Protein 2A72 (pdb70)

Secondary structure (P-SEA, 3-state):
ccccccaaaaaaaaccaaaaaacaaaaaaaaaaaaaacccaaaaaaaaaaaaaaccccaaaaaaaaaaaacccccccbbbbbcaaaaaaaaaaaaccccccaaaaaaaaaaaaaacaaaaaaacaaaaaaaac/ccccccaaaaaaaaccaaaaaacaaaaaaaaaaaaaaccaaaaaaaaaaaaaaaccccaaaaaaaaaaaacccccccbbbbbcaaaaaaaaaaaaccccccaaaaaaaaaaaaaccaaaaaaacaaaaaaaac

Structure (mmCIF, N/CA/C/O backbone):
data_2A72
#
_entry.id   2A72
#
_cell.length_a   28.915
_cell.length_b   106.033
_cell.length_c   52.490
_cell.angle_alpha   90.00
_cell.angle_beta   103.71
_cell.angle_gamma   90.00
#
_symmetry.space_group_name_H-M   'P 1 21 1'
#
loop_
_entity.id
_entity.type
_entity.pdbx_description
1 polymer 'Regulator of G-protein signalling 7'
2 non-polymer 'CHLORIDE ION'
3 water water
#
loop_
_atom_site.group_PDB
_atom_site.id
_atom_site.type_symbol
_atom_site.label_atom_id
_atom_site.label_alt_id
_atom_site.label_comp_id
_atom_site.label_asym_id
_atom_site.label_entity_id
_atom_site.label_seq_id
_atom_site.pdbx_PDB_ins_code
_atom_site.Cartn_x
_atom_site.Cartn_y
_atom_site.Cartn_z
_atom_site.occupancy
_atom_site.B_iso_or_equiv
_atom_site.auth_seq_id
_atom_site.auth_comp_id
_atom_site.auth_asym_id
_atom_site.auth_atom_id
_atom_site.pdbx_PDB_model_num
ATOM 1 N N . SER A 1 1 ? -3.325 25.604 26.348 1.00 31.45 318 SER A N 1
ATOM 2 C CA . SER A 1 1 ? -2.134 25.251 27.193 1.00 31.43 318 SER A CA 1
ATOM 3 C C . SER A 1 1 ? -2.568 24.711 28.564 1.00 32.42 318 SER A C 1
ATOM 4 O O . SER A 1 1 ? -3.599 25.128 29.100 1.00 32.45 318 SER A O 1
ATOM 7 N N . MET A 1 2 ? -1.758 23.822 29.139 1.00 33.66 319 MET A N 1
ATOM 8 C CA . MET A 1 2 ? -2.012 23.241 30.469 1.00 34.65 319 MET A CA 1
ATOM 9 C C . MET A 1 2 ? -2.020 24.315 31.556 1.00 34.79 319 MET A C 1
ATOM 10 O O . MET A 1 2 ? -1.299 25.290 31.464 1.00 35.10 319 MET A O 1
ATOM 15 N N . LYS A 1 3 ? -2.839 24.133 32.582 1.00 35.43 320 LYS A N 1
ATOM 16 C CA . LYS A 1 3 ? -2.828 25.031 33.732 1.00 35.71 320 LYS A CA 1
ATOM 17 C C . LYS A 1 3 ? -1.850 24.445 34.740 1.00 35.98 320 LYS A C 1
ATOM 18 O O . LYS A 1 3 ? -1.442 23.292 34.607 1.00 35.79 320 LYS A O 1
ATOM 20 N N . GLU A 1 4 ? -1.466 25.237 35.737 1.00 36.34 321 GLU A N 1
ATOM 21 C CA . GLU A 1 4 ? -0.620 24.722 36.798 1.00 37.20 321 GLU A CA 1
ATOM 22 C C . GLU A 1 4 ? -1.450 23.703 37.578 1.00 37.14 321 GLU A C 1
ATOM 23 O O . GLU A 1 4 ? -2.638 23.933 37.807 1.00 37.96 321 GLU A O 1
ATOM 25 N N . PRO A 1 5 ? -0.840 22.577 37.955 1.00 37.27 322 PRO A N 1
ATOM 26 C CA . PRO A 1 5 ? -1.481 21.605 38.845 1.00 37.01 322 PRO A CA 1
ATOM 27 C C . PRO A 1 5 ? -1.939 22.285 40.114 1.00 36.12 322 PRO A C 1
ATOM 28 O O . PRO A 1 5 ? -1.142 23.011 40.727 1.00 35.98 322 PRO A O 1
ATOM 32 N N . SER A 1 6 ? -3.189 22.062 40.514 1.00 35.19 323 SER A N 1
ATOM 33 C CA . SER A 1 6 ? -3.684 22.625 41.776 1.00 34.67 323 SER A CA 1
ATOM 34 C C . SER A 1 6 ? -2.911 22.044 42.966 1.00 34.53 323 SER A C 1
ATOM 35 O O . SER A 1 6 ? -2.295 20.987 42.857 1.00 33.24 323 SER A O 1
ATOM 38 N N . GLN A 1 7 ? -2.976 22.721 44.109 1.00 34.97 324 GLN A N 1
ATOM 39 C CA . GLN A 1 7 ? -2.394 22.180 45.330 1.00 35.78 324 GLN A CA 1
ATOM 40 C C . GLN A 1 7 ? -2.989 20.791 45.693 1.00 35.04 324 GLN A C 1
ATOM 41 O O . GLN A 1 7 ? -2.258 19.887 46.111 1.00 35.24 324 GLN A O 1
ATOM 47 N N . GLN A 1 8 ? -4.295 20.624 45.501 1.00 34.16 325 GLN A N 1
ATOM 48 C CA . GLN A 1 8 ? -4.978 19.336 45.732 1.00 34.34 325 GLN A CA 1
ATOM 49 C C . GLN A 1 8 ? -4.409 18.191 44.885 1.00 33.37 325 GLN A C 1
ATOM 50 O O . GLN A 1 8 ? -4.242 17.069 45.353 1.00 33.82 325 GLN A O 1
ATOM 53 N N . ARG A 1 9 ? -4.127 18.485 43.632 1.00 32.10 326 ARG A N 1
ATOM 54 C CA . ARG A 1 9 ? -3.561 17.511 42.721 1.00 31.22 326 ARG A CA 1
ATOM 55 C C . ARG A 1 9 ? -2.152 17.076 43.153 1.00 30.90 326 ARG A C 1
ATOM 56 O O . ARG A 1 9 ? -1.817 15.878 43.165 1.00 29.73 326 ARG A O 1
ATOM 64 N N . VAL A 1 10 ? -1.314 18.062 43.472 1.00 30.39 327 VAL A N 1
ATOM 65 C CA . VAL A 1 10 ? 0.051 17.799 43.908 1.00 30.40 327 VAL A CA 1
ATOM 66 C C . VAL A 1 10 ? 0.075 16.985 45.219 1.00 30.33 327 VAL A C 1
ATOM 67 O O . VAL A 1 10 ? 0.838 16.021 45.353 1.00 29.87 327 VAL A O 1
ATOM 71 N N . LYS A 1 11 ? -0.778 17.369 46.165 1.00 30.36 328 LYS A N 1
ATOM 72 C CA . LYS A 1 11 ? -0.973 16.616 47.388 1.00 30.75 328 LYS A CA 1
ATOM 73 C C . LYS A 1 11 ? -1.326 15.160 47.135 1.00 30.60 328 LYS A C 1
ATOM 74 O O . LYS A 1 11 ? -0.780 14.251 47.788 1.00 30.17 328 LYS A O 1
ATOM 80 N N . ARG A 1 12 ? -2.206 14.926 46.167 1.00 30.76 329 ARG A N 1
ATOM 81 C CA . ARG A 1 12 ? -2.647 13.566 45.868 1.00 30.82 329 ARG A CA 1
ATOM 82 C C . ARG A 1 12 ? -1.496 12.623 45.530 1.00 30.00 329 ARG A C 1
ATOM 83 O O . ARG A 1 12 ? -1.544 11.447 45.857 1.00 30.04 329 ARG A O 1
ATOM 91 N N . TRP A 1 13 ? -0.475 13.133 44.867 1.00 29.93 330 TRP A N 1
ATOM 92 C CA . TRP A 1 13 ? 0.689 12.291 44.503 1.00 30.46 330 TRP A CA 1
ATOM 93 C C . TRP A 1 13 ? 1.395 11.718 45.757 1.00 30.44 330 TRP A C 1
ATOM 94 O O . TRP A 1 13 ? 2.134 10.737 45.672 1.00 30.33 330 TRP A O 1
ATOM 105 N N . GLY A 1 14 ? 1.156 12.349 46.904 1.00 30.67 331 GLY A N 1
ATOM 106 C CA . GLY A 1 14 ? 1.683 11.893 48.209 1.00 30.37 331 GLY A CA 1
ATOM 107 C C . GLY A 1 14 ? 0.916 10.787 48.903 1.00 30.63 331 GLY A C 1
ATOM 108 O O . GLY A 1 14 ? 1.324 10.348 49.977 1.00 31.36 331 GLY A O 1
ATOM 109 N N . PHE A 1 15 ? -0.178 10.311 48.308 1.00 30.29 332 PHE A N 1
ATOM 110 C CA . PHE A 1 15 ? -0.952 9.216 48.889 1.00 30.95 332 PHE A CA 1
ATOM 111 C C . PHE A 1 15 ? -0.555 7.848 48.352 1.00 30.70 332 PHE A C 1
ATOM 112 O O . PHE A 1 15 ? -1.240 6.857 48.579 1.00 31.42 332 PHE A O 1
ATOM 120 N N . GLY A 1 16 ? 0.595 7.771 47.704 1.00 30.86 333 GLY A N 1
ATOM 121 C CA . GLY A 1 16 ? 1.076 6.500 47.185 1.00 30.26 333 GLY A CA 1
ATOM 122 C C . GLY A 1 16 ? 1.705 6.645 45.830 1.00 29.98 333 GLY A C 1
ATOM 123 O O . GLY A 1 16 ? 1.323 7.511 45.032 1.00 28.84 333 GLY A O 1
ATOM 124 N N . MET A 1 17 ? 2.699 5.799 45.577 1.00 29.29 334 MET A N 1
ATOM 125 C CA . MET A 1 17 ? 3.405 5.852 44.330 1.00 29.97 334 MET A CA 1
ATOM 126 C C . MET A 1 17 ? 2.453 5.639 43.163 1.00 29.35 334 MET A C 1
ATOM 127 O O . MET A 1 17 ? 2.623 6.238 42.111 1.00 29.32 334 MET A O 1
ATOM 132 N N . ASP A 1 18 ? 1.442 4.800 43.355 1.00 29.81 335 ASP A N 1
ATOM 133 C CA . ASP A 1 18 ? 0.472 4.540 42.305 1.00 31.60 335 ASP A CA 1
ATOM 134 C C . ASP A 1 18 ? -0.248 5.822 41.867 1.00 31.73 335 ASP A C 1
ATOM 135 O O . ASP A 1 18 ? -0.482 6.015 40.670 1.00 31.25 335 ASP A O 1
ATOM 140 N N . GLU A 1 19 ? -0.538 6.690 42.840 1.00 32.03 336 GLU A N 1
ATOM 141 C CA . GLU A 1 19 ? -1.167 8.009 42.609 1.00 33.14 336 GLU A CA 1
ATOM 142 C C . GLU A 1 19 ? -0.321 8.933 41.787 1.00 32.88 336 GLU A C 1
ATOM 143 O O . GLU A 1 19 ? -0.831 9.647 40.916 1.00 32.83 336 GLU A O 1
ATOM 149 N N . ALA A 1 20 ? 0.981 8.910 42.063 1.00 32.98 337 ALA A N 1
ATOM 150 C CA . ALA A 1 20 ? 1.918 9.745 41.354 1.00 32.56 337 ALA A CA 1
ATOM 151 C C . ALA A 1 20 ? 2.064 9.234 39.922 1.00 32.98 337 ALA A C 1
ATOM 152 O O . ALA A 1 20 ? 2.170 10.028 38.992 1.00 32.41 337 ALA A O 1
ATOM 154 N N . LEU A 1 21 ? 2.043 7.915 39.759 1.00 32.09 338 LEU A N 1
ATOM 155 C CA . LEU A 1 21 ? 2.282 7.303 38.457 1.00 32.26 338 LEU A CA 1
ATOM 156 C C . LEU A 1 21 ? 1.100 7.407 37.496 1.00 32.09 338 LEU A C 1
ATOM 157 O O . LEU A 1 21 ? 1.320 7.511 36.303 1.00 32.33 338 LEU A O 1
ATOM 162 N N . LYS A 1 22 ? -0.132 7.358 38.009 1.00 32.26 339 LYS A N 1
ATOM 163 C CA . LYS A 1 22 ? -1.321 7.409 37.178 1.00 32.70 339 LYS A CA 1
ATOM 164 C C . LYS A 1 22 ? -1.656 8.831 36.733 1.00 32.09 339 LYS A C 1
ATOM 165 O O . LYS A 1 22 ? -2.423 9.007 35.791 1.00 31.83 339 LYS A O 1
ATOM 171 N N . ASP A 1 23 ? -1.126 9.845 37.422 1.00 31.05 340 ASP A N 1
ATOM 172 C CA . ASP A 1 23 ? -1.258 11.237 36.973 1.00 30.79 340 ASP A CA 1
ATOM 173 C C . ASP A 1 23 ? -0.088 11.518 36.020 1.00 31.25 340 ASP A C 1
ATOM 174 O O . ASP A 1 23 ? 1.072 11.412 36.410 1.00 31.25 340 ASP A O 1
ATOM 179 N N . PRO A 1 24 ? -0.381 11.831 34.743 1.00 31.90 341 PRO A N 1
ATOM 180 C CA . PRO A 1 24 ? 0.728 11.981 33.774 1.00 31.90 341 PRO A CA 1
ATOM 181 C C . PRO A 1 24 ? 1.649 13.166 34.086 1.00 31.71 341 PRO A C 1
ATOM 182 O O . PRO A 1 24 ? 2.792 13.142 33.686 1.00 31.51 341 PRO A O 1
ATOM 186 N N . VAL A 1 25 ? 1.142 14.186 34.788 1.00 31.46 342 VAL A N 1
ATOM 187 C CA . VAL A 1 25 ? 1.977 15.294 35.280 1.00 30.88 342 VAL A CA 1
ATOM 188 C C . VAL A 1 25 ? 2.792 14.853 36.509 1.00 31.19 342 VAL A C 1
ATOM 189 O O . VAL A 1 25 ? 3.957 15.239 36.647 1.00 31.24 342 VAL A O 1
ATOM 193 N N . GLY A 1 26 ? 2.178 14.050 37.390 1.00 30.97 343 GLY A N 1
ATOM 194 C CA . GLY A 1 26 ? 2.883 13.423 38.498 1.00 30.90 343 GLY A CA 1
ATOM 195 C C . GLY A 1 26 ? 4.007 12.503 38.038 1.00 30.62 343 GLY A C 1
ATOM 196 O O . GLY A 1 26 ? 5.145 12.541 38.572 1.00 30.10 343 GLY A O 1
ATOM 197 N N . ARG A 1 27 ? 3.708 11.680 37.037 1.00 30.67 344 ARG A N 1
ATOM 198 C CA . ARG A 1 27 ? 4.724 10.789 36.429 1.00 30.43 344 ARG A CA 1
ATOM 199 C C . ARG A 1 27 ? 5.895 11.595 35.845 1.00 30.55 344 ARG A C 1
ATOM 200 O O . ARG A 1 27 ? 7.065 11.257 36.053 1.00 29.62 344 ARG A O 1
ATOM 208 N N . GLU A 1 28 ? 5.567 12.665 35.134 1.00 30.94 345 GLU A N 1
ATOM 209 C CA . GLU A 1 28 ? 6.566 13.562 34.537 1.00 32.44 345 GLU A CA 1
ATOM 210 C C . GLU A 1 28 ? 7.486 14.188 35.586 1.00 31.62 345 GLU A C 1
ATOM 211 O O . GLU A 1 28 ? 8.723 14.229 35.435 1.00 31.29 345 GLU A O 1
ATOM 217 N N . GLN A 1 29 ? 6.873 14.699 36.644 1.00 31.17 346 GLN A N 1
ATOM 218 C CA . GLN A 1 29 ? 7.633 15.338 37.716 1.00 30.88 346 GLN A CA 1
ATOM 219 C C . GLN A 1 29 ? 8.534 14.350 38.461 1.00 30.05 346 GLN A C 1
ATOM 220 O O . GLN A 1 29 ? 9.663 14.682 38.771 1.00 30.23 346 GLN A O 1
ATOM 226 N N . PHE A 1 30 ? 8.021 13.146 38.709 1.00 29.57 347 PHE A N 1
ATOM 227 C CA . PHE A 1 30 ? 8.723 12.067 39.409 1.00 29.17 347 PHE A CA 1
ATOM 228 C C . PHE A 1 30 ? 9.973 11.710 38.575 1.00 28.91 347 PHE A C 1
ATOM 229 O O . PHE A 1 30 ? 11.076 11.656 39.088 1.00 28.19 347 PHE A O 1
ATOM 237 N N . LEU A 1 31 ? 9.782 11.490 37.278 1.00 29.12 348 LEU A N 1
ATOM 238 C CA . LEU A 1 31 ? 10.873 11.187 36.379 1.00 28.63 348 LEU A CA 1
ATOM 239 C C . LEU A 1 31 ? 11.878 12.326 36.314 1.00 28.53 348 LEU A C 1
ATOM 240 O O . LEU A 1 31 ? 13.078 12.075 36.344 1.00 27.39 348 LEU A O 1
ATOM 245 N N . LYS A 1 32 ? 11.399 13.569 36.204 1.00 28.35 349 LYS A N 1
ATOM 246 C CA . LYS A 1 32 ? 12.282 14.747 36.108 1.00 29.26 349 LYS A CA 1
ATOM 247 C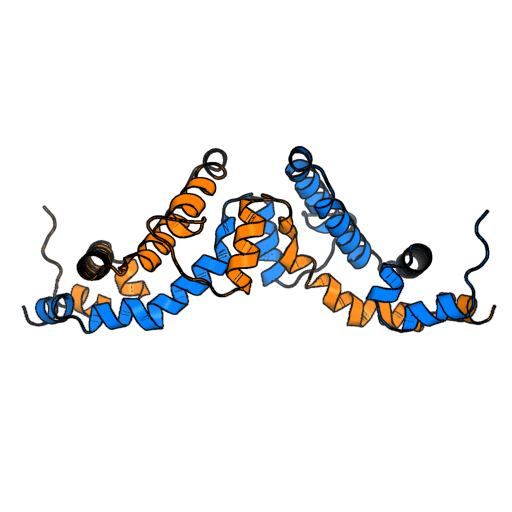 C . LYS A 1 32 ? 13.183 14.804 37.337 1.00 28.85 349 LYS A C 1
ATOM 248 O O . LYS A 1 32 ? 14.409 14.996 37.222 1.00 28.16 349 LYS A O 1
ATOM 254 N N . PHE A 1 33 ? 12.566 14.593 38.505 1.00 28.54 350 PHE A N 1
ATOM 255 C CA . PHE A 1 33 ? 13.297 14.571 39.768 1.00 29.16 350 PHE A CA 1
ATOM 256 C C . PHE A 1 33 ? 14.411 13.532 39.763 1.00 28.65 350 PHE A C 1
ATOM 257 O O . PHE A 1 33 ? 15.538 13.825 40.143 1.00 28.15 350 PHE A O 1
ATOM 265 N N . LEU A 1 34 ? 14.091 12.319 39.332 1.00 28.62 351 LEU A N 1
ATOM 266 C CA . LEU A 1 34 ? 15.056 11.212 39.367 1.00 28.72 351 LEU A CA 1
ATOM 267 C C . LEU A 1 34 ? 16.216 11.431 38.402 1.00 29.33 351 LEU A C 1
ATOM 268 O O . LEU A 1 34 ? 17.360 11.036 38.685 1.00 28.38 351 LEU A O 1
ATOM 273 N N . GLU A 1 35 ? 15.914 12.054 37.266 1.00 29.80 352 GLU A N 1
ATOM 274 C CA . GLU A 1 35 ? 16.928 12.419 36.280 1.00 30.51 352 GLU A CA 1
ATOM 275 C C . GLU A 1 35 ? 17.862 13.482 36.806 1.00 30.07 352 GLU A C 1
ATOM 276 O O . GLU A 1 35 ? 19.051 13.443 36.507 1.00 29.62 352 GLU A O 1
ATOM 282 N N . SER A 1 36 ? 17.343 14.413 37.602 1.00 30.05 353 SER A N 1
ATOM 283 C CA . SER A 1 36 ? 18.187 15.474 38.183 1.00 30.51 353 SER A CA 1
ATOM 284 C C . SER A 1 36 ? 19.243 14.920 39.152 1.00 31.05 353 SER A C 1
ATOM 285 O O . SER A 1 36 ? 20.290 15.528 39.334 1.00 30.35 353 SER A O 1
ATOM 288 N N . GLU A 1 37 ? 18.956 13.759 39.747 1.00 31.59 354 GLU A N 1
ATOM 289 C CA . GLU A 1 37 ? 19.859 13.097 40.684 1.00 32.61 354 GLU A CA 1
ATOM 290 C C . GLU A 1 37 ? 20.492 11.840 40.092 1.00 31.73 354 GLU A C 1
ATOM 291 O O . GLU A 1 37 ? 21.014 11.022 40.838 1.00 32.46 354 GLU A O 1
ATOM 297 N N . PHE A 1 38 ? 20.427 11.680 38.770 1.00 31.13 355 PHE A N 1
ATOM 298 C CA . PHE A 1 38 ? 21.034 10.543 38.063 1.00 30.90 355 PHE A CA 1
ATOM 299 C C . PHE A 1 38 ? 20.569 9.179 38.550 1.00 31.67 355 PHE A C 1
ATOM 300 O O . PHE A 1 38 ? 21.336 8.206 38.524 1.00 31.75 355 PHE A O 1
ATOM 308 N N . SER A 1 39 ? 19.304 9.072 38.956 1.00 31.91 356 SER A N 1
ATOM 309 C CA . SER A 1 39 ? 18.826 7.796 39.491 1.00 32.63 356 SER A CA 1
ATOM 310 C C . SER A 1 39 ? 17.527 7.303 38.861 1.00 32.04 356 SER A C 1
ATOM 311 O O . SER A 1 39 ? 16.702 6.671 39.533 1.00 33.02 356 SER A O 1
ATOM 314 N N . SER A 1 40 ? 17.383 7.517 37.556 1.00 31.27 357 SER A N 1
ATOM 315 C CA . SER A 1 40 ? 16.118 7.276 36.877 1.00 31.09 357 SER A CA 1
ATOM 316 C C . SER A 1 40 ? 15.990 5.921 36.177 1.00 31.26 357 SER A C 1
ATOM 317 O O . SER A 1 40 ? 14.923 5.610 35.642 1.00 31.43 357 SER A O 1
ATOM 320 N N . GLU A 1 41 ? 17.054 5.121 36.170 1.00 31.40 358 GLU A N 1
ATOM 321 C CA . GLU A 1 41 ? 17.037 3.868 35.420 1.00 32.01 358 GLU A CA 1
ATOM 322 C C . GLU A 1 41 ? 15.909 2.908 35.869 1.00 31.27 358 GLU A C 1
ATOM 323 O O . GLU A 1 41 ? 15.248 2.301 35.029 1.00 30.57 358 GLU A O 1
ATOM 329 N N . ASN A 1 42 ? 15.670 2.827 37.177 1.00 31.58 359 ASN A N 1
ATOM 330 C CA . ASN A 1 42 ? 14.651 1.947 37.735 1.00 32.00 359 ASN A CA 1
ATOM 331 C C . ASN A 1 42 ? 13.236 2.297 37.231 1.00 31.96 359 ASN A C 1
ATOM 332 O O . ASN A 1 42 ? 12.499 1.404 36.785 1.00 32.45 359 ASN A O 1
ATOM 337 N N . LEU A 1 43 ? 12.861 3.582 37.275 1.00 31.99 360 LEU A N 1
ATOM 338 C CA . LEU A 1 43 ? 11.554 4.033 36.732 1.00 31.74 360 LEU A CA 1
ATOM 339 C C . LEU A 1 43 ? 11.511 3.907 35.213 1.00 31.56 360 LEU A C 1
ATOM 340 O O . LEU A 1 43 ? 10.492 3.492 34.660 1.00 31.16 360 LEU A O 1
ATOM 345 N N . ARG A 1 44 ? 12.622 4.216 34.530 1.00 31.63 361 ARG A N 1
ATOM 346 C CA . ARG A 1 44 ? 12.654 4.116 33.063 1.00 30.99 361 ARG A CA 1
ATOM 347 C C . ARG A 1 44 ? 12.441 2.666 32.610 1.00 31.13 361 ARG A C 1
ATOM 348 O O . ARG A 1 44 ? 11.731 2.413 31.648 1.00 30.95 361 ARG A O 1
ATOM 356 N N . PHE A 1 45 ? 13.030 1.722 33.332 1.00 31.62 362 PHE A N 1
ATOM 357 C CA . PHE A 1 45 ? 12.822 0.281 33.080 1.00 31.53 362 PHE A CA 1
ATOM 358 C C . PHE A 1 45 ? 11.371 -0.078 33.313 1.00 31.32 362 PHE A C 1
ATOM 359 O O . PHE A 1 45 ? 10.757 -0.760 32.487 1.00 31.21 362 PHE A O 1
ATOM 367 N N . TRP A 1 46 ? 10.847 0.349 34.463 1.00 31.20 363 TRP A N 1
ATOM 368 C CA . TRP A 1 46 ? 9.453 0.096 34.819 1.00 30.92 363 TRP A CA 1
ATOM 369 C C . TRP A 1 46 ? 8.485 0.608 33.736 1.00 30.78 363 TRP A C 1
ATOM 370 O O . TRP A 1 46 ? 7.533 -0.097 33.339 1.00 29.94 363 TRP A O 1
ATOM 381 N N . LEU A 1 47 ? 8.735 1.822 33.256 1.00 30.33 364 LEU A N 1
ATOM 382 C CA . LEU A 1 47 ? 7.909 2.418 32.206 1.00 30.64 364 LEU A CA 1
ATOM 383 C C . LEU A 1 47 ? 8.062 1.679 30.873 1.00 30.17 364 LEU A C 1
ATOM 384 O O . LEU A 1 47 ? 7.090 1.508 30.148 1.00 31.18 364 LEU A O 1
ATOM 389 N N . ALA A 1 48 ? 9.270 1.237 30.544 1.00 30.51 365 ALA A N 1
ATOM 390 C CA . ALA A 1 48 ? 9.496 0.465 29.308 1.00 29.74 365 ALA A CA 1
ATOM 391 C C . ALA A 1 48 ? 8.692 -0.871 29.333 1.00 29.08 365 ALA A C 1
ATOM 392 O O . ALA A 1 48 ? 8.137 -1.292 28.332 1.00 27.71 365 ALA A O 1
ATOM 394 N N . VAL A 1 49 ? 8.611 -1.507 30.494 1.00 28.94 366 VAL A N 1
ATOM 395 C CA . VAL A 1 49 ? 7.864 -2.765 30.620 1.00 28.77 366 VAL A CA 1
ATOM 396 C C . VAL A 1 49 ? 6.349 -2.531 30.564 1.00 29.04 366 VAL A C 1
ATOM 397 O O . VAL A 1 49 ? 5.602 -3.336 29.994 1.00 29.05 366 VAL A O 1
ATOM 401 N N . GLU A 1 50 ? 5.902 -1.410 31.116 1.00 28.60 367 GLU A N 1
ATOM 402 C CA . GLU A 1 50 ? 4.520 -1.026 30.986 1.00 29.15 367 GLU A CA 1
ATOM 403 C C . GLU A 1 50 ? 4.154 -0.841 29.512 1.00 29.20 367 GLU A C 1
ATOM 404 O O . GLU A 1 50 ? 3.108 -1.314 29.077 1.00 28.72 367 GLU A O 1
ATOM 410 N N . ASP A 1 51 ? 5.031 -0.175 28.767 1.00 29.42 368 ASP A N 1
ATOM 411 C CA . ASP A 1 51 ? 4.893 0.000 27.322 1.00 29.67 368 ASP A CA 1
ATOM 412 C C . ASP A 1 51 ? 4.852 -1.325 26.538 1.00 28.88 368 ASP A C 1
ATOM 413 O O . ASP A 1 51 ? 4.047 -1.484 25.634 1.00 28.42 368 ASP A O 1
ATOM 418 N N . LEU A 1 52 ? 5.745 -2.250 26.878 1.00 28.99 369 LEU A N 1
ATOM 419 C CA . LEU A 1 52 ? 5.767 -3.592 26.300 1.00 29.13 369 LEU A CA 1
ATOM 420 C C . LEU A 1 52 ? 4.407 -4.288 26.375 1.00 29.35 369 LEU A C 1
ATOM 421 O O . LEU A 1 52 ? 3.947 -4.882 25.393 1.00 28.50 369 LEU A O 1
ATOM 426 N N . LYS A 1 53 ? 3.752 -4.184 27.536 1.00 29.55 370 LYS A N 1
ATOM 427 C CA . LYS A 1 53 ? 2.455 -4.838 27.757 1.00 29.69 370 LYS A CA 1
ATOM 428 C C . LYS A 1 53 ? 1.342 -4.282 26.859 1.00 30.24 370 LYS A C 1
ATOM 429 O O . LYS A 1 53 ? 0.297 -4.920 26.708 1.00 30.31 370 LYS A O 1
ATOM 435 N N . LYS A 1 54 ? 1.561 -3.097 26.277 1.00 30.26 371 LYS A N 1
ATOM 436 C CA . LYS A 1 54 ? 0.625 -2.493 25.320 1.00 31.22 371 LYS A CA 1
ATOM 437 C C . LYS A 1 54 ? 0.945 -2.796 23.850 1.00 29.98 371 LYS A C 1
ATOM 438 O O . LYS A 1 54 ? 0.108 -2.539 22.992 1.00 28.93 371 LYS A O 1
ATOM 444 N N . ARG A 1 55 ? 2.137 -3.313 23.548 1.00 29.82 372 ARG A N 1
ATOM 445 C CA . ARG A 1 55 ? 2.574 -3.426 22.139 1.00 30.30 372 ARG A CA 1
ATOM 446 C C . ARG A 1 55 ? 1.864 -4.541 21.352 1.00 29.67 372 ARG A C 1
ATOM 447 O O . ARG A 1 55 ? 1.404 -5.515 21.928 1.00 29.68 372 ARG A O 1
ATOM 455 N N . PRO A 1 56 ? 1.792 -4.417 20.019 1.00 29.07 373 PRO A N 1
ATOM 456 C CA . PRO A 1 56 ? 1.233 -5.547 19.302 1.00 28.97 373 PRO A CA 1
ATOM 457 C C . PRO A 1 56 ? 2.121 -6.796 19.482 1.00 29.27 373 PRO A C 1
ATOM 458 O O . PRO A 1 56 ? 3.341 -6.669 19.607 1.00 28.17 373 PRO A O 1
ATOM 462 N N . ILE A 1 57 ? 1.519 -7.984 19.503 1.00 30.14 374 ILE A N 1
ATOM 463 C CA . ILE A 1 57 ? 2.285 -9.197 19.812 1.00 31.02 374 ILE A CA 1
ATOM 464 C C . ILE A 1 57 ? 3.452 -9.470 18.830 1.00 31.93 374 ILE A C 1
ATOM 465 O O . ILE A 1 57 ? 4.540 -9.833 19.278 1.00 32.15 374 ILE A O 1
ATOM 470 N N . LYS A 1 58 ? 3.252 -9.270 17.523 1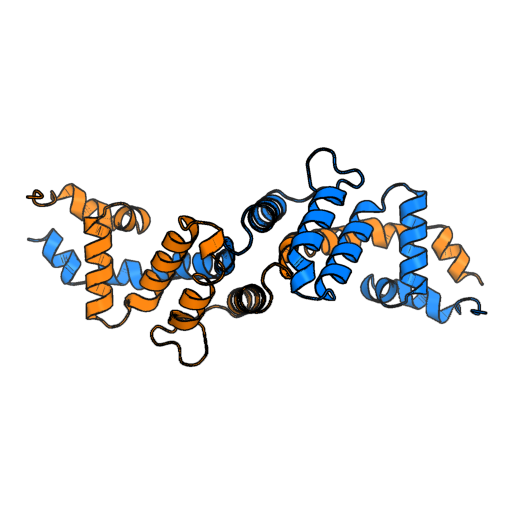.00 32.58 375 LYS A N 1
ATOM 471 C CA . LYS A 1 58 ? 4.341 -9.453 16.535 1.00 33.36 375 LYS A CA 1
ATOM 472 C C . LYS A 1 58 ? 5.568 -8.578 16.829 1.00 33.72 375 LYS A C 1
ATOM 473 O O . LYS A 1 58 ? 6.696 -8.922 16.466 1.00 33.95 375 LYS A O 1
ATOM 476 N N . GLU A 1 59 ? 5.332 -7.448 17.478 1.00 33.94 376 GLU A N 1
ATOM 477 C CA . GLU A 1 59 ? 6.385 -6.517 17.873 1.00 34.64 376 GLU A CA 1
ATOM 478 C C . GLU A 1 59 ? 7.068 -6.922 19.193 1.00 34.04 376 GLU A C 1
ATOM 479 O O . GLU A 1 59 ? 8.131 -6.406 19.523 1.00 33.79 376 GLU A O 1
ATOM 485 N N . VAL A 1 60 ? 6.459 -7.835 19.953 1.00 33.86 377 VAL A N 1
ATOM 486 C CA . VAL A 1 60 ? 6.978 -8.188 21.282 1.00 33.54 377 VAL A CA 1
ATOM 487 C C . VAL A 1 60 ? 8.409 -8.776 21.304 1.00 33.54 377 VAL A C 1
ATOM 488 O O . VAL A 1 60 ? 9.217 -8.370 22.125 1.00 33.21 377 VAL A O 1
ATOM 492 N N . PRO A 1 61 ? 8.732 -9.723 20.406 1.00 33.87 378 PRO A N 1
ATOM 493 C CA . PRO A 1 61 ? 10.102 -10.228 20.400 1.00 33.92 378 PRO A CA 1
ATOM 494 C C . PRO A 1 61 ? 11.180 -9.150 20.207 1.00 34.21 378 PRO A C 1
ATOM 495 O O . PRO A 1 61 ? 12.129 -9.081 20.998 1.00 33.59 378 PRO A O 1
ATOM 499 N N . SER A 1 62 ? 11.033 -8.302 19.187 1.00 34.76 379 SER A N 1
ATOM 500 C CA . SER A 1 62 ? 11.992 -7.230 18.977 1.00 34.94 379 SER A CA 1
ATOM 501 C C . SER A 1 62 ? 11.979 -6.241 20.150 1.00 35.01 379 SER A C 1
ATOM 502 O O . SER A 1 62 ? 13.044 -5.800 20.596 1.00 34.78 379 SER A O 1
ATOM 505 N N . ARG A 1 63 ? 10.796 -5.916 20.683 1.00 34.80 380 ARG A N 1
ATOM 506 C CA . ARG A 1 63 ? 10.719 -4.996 21.832 1.00 34.54 380 ARG A CA 1
ATOM 507 C C . ARG A 1 63 ? 11.358 -5.583 23.089 1.00 33.94 380 ARG A C 1
ATOM 508 O O . ARG A 1 63 ? 12.058 -4.882 23.803 1.00 33.39 380 ARG A O 1
ATOM 511 N N . VAL A 1 64 ? 11.095 -6.863 23.361 1.00 33.36 381 VAL A N 1
ATOM 512 C CA . VAL A 1 64 ? 11.761 -7.573 24.450 1.00 33.52 381 VAL A CA 1
ATOM 513 C C . VAL A 1 64 ? 13.282 -7.420 24.332 1.00 33.49 381 VAL A C 1
ATOM 514 O O . VAL A 1 64 ? 13.963 -7.107 25.314 1.00 33.03 381 VAL A O 1
ATOM 518 N N . GLN A 1 65 ? 13.803 -7.657 23.127 1.00 33.48 382 GLN A N 1
ATOM 519 C CA . GLN A 1 65 ? 15.231 -7.553 22.881 1.00 34.16 382 GLN A CA 1
ATOM 520 C C . GLN A 1 65 ? 15.734 -6.122 23.070 1.00 33.92 382 GLN A C 1
ATOM 521 O O . GLN A 1 65 ? 16.831 -5.925 23.589 1.00 33.50 382 GLN A O 1
ATOM 527 N N . GLU A 1 66 ? 14.934 -5.134 22.666 1.00 34.01 383 GLU A N 1
ATOM 528 C CA . GLU A 1 66 ? 15.309 -3.723 22.856 1.00 34.99 383 GLU A CA 1
ATOM 529 C C . GLU A 1 66 ? 15.372 -3.343 24.339 1.00 33.86 383 GLU A C 1
ATOM 530 O O . GLU A 1 66 ? 16.275 -2.631 24.747 1.00 33.44 383 GLU A O 1
ATOM 536 N N . ILE A 1 67 ? 14.427 -3.832 25.146 1.00 33.29 384 ILE A N 1
ATOM 537 C CA . ILE A 1 67 ? 14.467 -3.576 26.586 1.00 32.71 384 ILE A CA 1
ATOM 538 C C . ILE A 1 67 ? 15.676 -4.250 27.250 1.00 32.30 384 ILE A C 1
ATOM 539 O O . ILE A 1 67 ? 16.304 -3.669 28.143 1.00 32.41 384 ILE A O 1
ATOM 544 N N . TRP A 1 68 ? 15.989 -5.474 26.821 1.00 31.80 385 TRP A N 1
ATOM 545 C CA . TRP A 1 68 ? 17.155 -6.206 27.327 1.00 31.93 385 TRP A CA 1
ATOM 546 C C . TRP A 1 68 ? 18.448 -5.434 27.043 1.00 31.22 385 TRP A C 1
ATOM 547 O O . TRP A 1 68 ? 19.249 -5.189 27.952 1.00 30.17 385 TRP A O 1
ATOM 558 N N . GLN A 1 69 ? 18.618 -5.034 25.783 1.00 31.37 386 GLN A N 1
ATOM 559 C CA . GLN A 1 69 ? 19.738 -4.182 25.361 1.00 31.71 386 GLN A CA 1
ATOM 560 C C . GLN A 1 69 ? 19.928 -2.868 26.153 1.00 31.75 386 GLN A C 1
ATOM 561 O O . GLN A 1 69 ? 21.055 -2.532 26.519 1.00 31.44 386 GLN A O 1
ATOM 567 N N . GLU A 1 70 ? 18.842 -2.148 26.429 1.00 32.01 387 GLU A N 1
ATOM 568 C CA . GLU A 1 70 ? 18.909 -0.841 27.126 1.00 32.36 387 GLU A CA 1
ATOM 569 C C . GLU A 1 70 ? 19.143 -0.923 28.666 1.00 31.81 387 GLU A C 1
ATOM 570 O O . GLU A 1 70 ? 19.791 -0.042 29.234 1.00 30.70 387 GLU A O 1
ATOM 576 N N . PHE A 1 71 ? 18.626 -1.966 29.334 1.00 31.59 388 PHE A N 1
ATOM 577 C CA . PHE A 1 71 ? 18.660 -2.031 30.809 1.00 31.02 388 PHE A CA 1
ATOM 578 C C . PHE A 1 71 ? 19.415 -3.202 31.407 1.00 30.75 388 PHE A C 1
ATOM 579 O O . PHE A 1 71 ? 19.766 -3.168 32.595 1.00 30.18 388 PHE A O 1
ATOM 587 N N . LEU A 1 72 ? 19.672 -4.243 30.612 1.00 30.18 389 LEU A N 1
ATOM 588 C CA . LEU A 1 72 ? 20.059 -5.518 31.203 1.00 30.34 389 LEU A CA 1
ATOM 589 C C . LEU A 1 72 ? 21.211 -6.246 30.545 1.00 29.91 389 LEU A C 1
ATOM 590 O O . LEU A 1 72 ? 21.938 -6.950 31.238 1.00 30.11 389 LEU A O 1
ATOM 595 N N . ALA A 1 73 ? 21.379 -6.080 29.234 1.00 29.83 390 ALA A N 1
ATOM 596 C CA . ALA A 1 73 ? 22.485 -6.707 28.497 1.00 29.85 390 ALA A CA 1
ATOM 597 C C . ALA A 1 73 ? 23.807 -6.239 29.051 1.00 29.66 390 ALA A C 1
ATOM 598 O O . ALA A 1 73 ? 23.849 -5.211 29.759 1.00 29.31 390 ALA A O 1
ATOM 600 N N . PRO A 1 74 ? 24.887 -6.981 28.731 1.00 29.94 391 PRO A N 1
ATOM 601 C CA . PRO A 1 74 ? 26.203 -6.454 29.044 1.00 29.98 391 PRO A CA 1
ATOM 602 C C . PRO A 1 74 ? 26.280 -5.013 28.502 1.00 30.11 391 PRO A C 1
ATOM 603 O O . PRO A 1 74 ? 25.831 -4.697 27.416 1.00 30.46 391 PRO A O 1
ATOM 607 N N . GLY A 1 75 ? 26.925 -4.145 29.296 1.00 30.24 392 GLY A N 1
ATOM 608 C CA . GLY A 1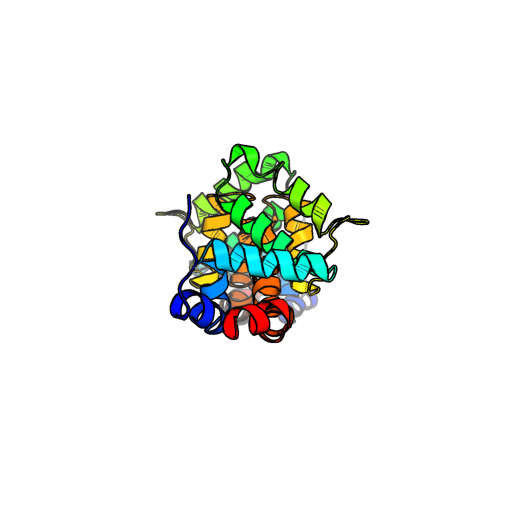 75 ? 27.245 -2.791 28.850 1.00 30.74 392 GLY A CA 1
ATOM 609 C C . GLY A 1 75 ? 26.025 -1.940 28.529 1.00 31.37 392 GLY A C 1
ATOM 610 O O . GLY A 1 75 ? 26.132 -0.973 27.778 1.00 31.05 392 GLY A O 1
ATOM 611 N N . ALA A 1 76 ? 24.867 -2.303 29.089 1.00 31.38 393 ALA A N 1
ATOM 612 C CA . ALA A 1 76 ? 23.638 -1.564 28.836 1.00 32.39 393 ALA A CA 1
ATOM 613 C C . ALA A 1 76 ? 23.768 -0.110 29.327 1.00 32.95 393 ALA A C 1
ATOM 614 O O . ALA A 1 76 ? 24.216 0.135 30.448 1.00 33.07 393 ALA A O 1
ATOM 616 N N . PRO A 1 77 ? 23.386 0.855 28.479 1.00 33.45 394 PRO A N 1
ATOM 617 C CA . PRO A 1 77 ? 23.565 2.253 28.849 1.00 33.68 394 PRO A CA 1
ATOM 618 C C . PRO A 1 77 ? 22.742 2.675 30.069 1.00 34.22 394 PRO A C 1
ATOM 619 O O . PRO A 1 77 ? 23.167 3.552 30.815 1.00 34.11 394 PRO A O 1
ATOM 623 N N . SER A 1 78 ? 21.584 2.045 30.275 1.00 34.47 395 SER A N 1
ATOM 624 C CA . SER A 1 78 ? 20.714 2.361 31.409 1.00 34.96 395 SER A CA 1
ATOM 625 C C . SER A 1 78 ? 20.628 1.163 32.346 1.00 35.42 395 SER A C 1
ATOM 626 O O . SER A 1 78 ? 19.545 0.741 32.761 1.00 34.94 395 SER A O 1
ATOM 629 N N . ALA A 1 79 ? 21.794 0.614 32.676 1.00 35.80 396 ALA A N 1
ATOM 630 C CA . ALA A 1 79 ? 21.869 -0.621 33.447 1.00 36.16 396 ALA A CA 1
ATOM 631 C C . ALA A 1 79 ? 21.149 -0.497 34.791 1.00 36.36 396 ALA A C 1
ATOM 632 O O . ALA A 1 79 ? 21.306 0.503 35.491 1.00 35.67 396 ALA A O 1
ATOM 634 N N . ILE A 1 80 ? 20.338 -1.515 35.113 1.00 36.92 397 ILE A N 1
ATOM 635 C CA . ILE A 1 80 ? 19.658 -1.631 36.412 1.00 37.01 397 ILE A CA 1
ATOM 636 C C . ILE A 1 80 ? 20.220 -2.820 37.196 1.00 37.17 397 ILE A C 1
ATOM 637 O O . ILE A 1 80 ? 20.885 -3.694 36.638 1.00 36.56 397 ILE A O 1
ATOM 642 N N . ASN A 1 81 ? 19.931 -2.843 38.491 1.00 37.42 398 ASN A N 1
ATOM 643 C CA . ASN A 1 81 ? 20.323 -3.931 39.363 1.00 37.92 398 ASN A CA 1
ATOM 644 C C . ASN A 1 81 ? 19.105 -4.777 39.674 1.00 38.04 398 ASN A C 1
ATOM 645 O O . ASN A 1 81 ? 18.069 -4.229 40.042 1.00 38.46 398 ASN A O 1
ATOM 650 N N . LEU A 1 82 ? 19.217 -6.095 39.502 1.00 37.57 399 LEU A N 1
ATOM 651 C CA . LEU A 1 82 ? 18.175 -7.024 39.947 1.00 37.35 399 LEU A CA 1
ATOM 652 C C . LEU A 1 82 ? 18.755 -8.010 40.957 1.00 36.97 399 LEU A C 1
ATOM 653 O O . LEU A 1 82 ? 19.955 -8.276 40.941 1.00 36.59 399 LEU A O 1
ATOM 658 N N . ASP A 1 83 ? 17.898 -8.548 41.826 1.00 36.73 400 ASP A N 1
ATOM 659 C CA . ASP A 1 83 ? 18.251 -9.728 42.614 1.00 36.88 400 ASP A CA 1
ATOM 660 C C . ASP A 1 83 ? 18.464 -10.926 41.676 1.00 36.17 400 ASP A C 1
ATOM 661 O O . ASP A 1 83 ? 17.847 -10.996 40.597 1.00 35.63 400 ASP A O 1
ATOM 666 N N . SER A 1 84 ? 19.324 -11.852 42.108 1.00 35.44 401 SER A N 1
ATOM 667 C CA . SER A 1 84 ? 19.722 -13.032 41.324 1.00 35.27 401 SER A CA 1
ATOM 668 C C . SER A 1 84 ? 18.548 -13.801 40.714 1.00 35.13 401 SER A C 1
ATOM 669 O O . SER A 1 84 ? 18.531 -14.086 39.508 1.00 35.17 401 SER A O 1
ATOM 672 N N . LYS A 1 85 ? 17.576 -14.138 41.561 1.00 34.66 402 LYS A N 1
ATOM 673 C CA . LYS A 1 85 ? 16.380 -14.873 41.142 1.00 34.38 402 LYS A CA 1
ATOM 674 C C . LYS A 1 85 ? 15.668 -14.201 39.961 1.00 33.62 402 LYS A C 1
ATOM 675 O O . LYS A 1 85 ? 15.401 -14.868 38.956 1.00 32.66 402 LYS A O 1
ATOM 678 N N . SER A 1 86 ? 15.385 -12.896 40.079 1.00 33.38 403 SER A N 1
ATOM 679 C CA . SER A 1 86 ? 14.787 -12.103 38.992 1.00 33.69 403 SER A CA 1
ATOM 680 C C . SER A 1 86 ? 15.641 -12.061 37.735 1.00 33.21 403 SER A C 1
ATOM 681 O O . SER A 1 86 ? 15.136 -12.140 36.621 1.00 32.68 403 SER A O 1
ATOM 684 N N . TYR A 1 87 ? 16.932 -11.829 37.927 1.00 33.37 404 TYR A N 1
ATOM 685 C CA . TYR A 1 87 ? 17.853 -11.766 36.812 1.00 33.32 404 TYR A CA 1
ATOM 686 C C . TYR A 1 87 ? 17.953 -13.118 36.059 1.00 32.32 404 TYR A C 1
ATOM 687 O O . TYR A 1 87 ? 17.968 -13.149 34.821 1.00 31.19 404 TYR A O 1
ATOM 696 N N . ASP A 1 88 ? 18.003 -14.219 36.802 1.00 31.81 405 ASP A N 1
ATOM 697 C CA . ASP A 1 88 ? 18.030 -15.558 36.193 1.00 31.52 405 ASP A CA 1
ATOM 698 C C . ASP A 1 88 ? 16.804 -15.849 35.339 1.00 31.43 405 ASP A C 1
ATOM 699 O O . ASP A 1 88 ? 16.926 -16.305 34.204 1.00 30.39 405 ASP A O 1
ATOM 704 N N . LYS A 1 89 ? 15.626 -15.591 35.901 1.00 31.70 406 LYS A N 1
ATOM 705 C CA . LYS A 1 89 ? 14.375 -15.766 35.181 1.00 32.13 406 LYS A CA 1
ATOM 706 C C . LYS A 1 89 ? 14.305 -14.876 33.949 1.00 32.15 406 LYS A C 1
ATOM 707 O O . LYS A 1 89 ? 13.818 -15.301 32.900 1.00 32.56 406 LYS A O 1
ATOM 713 N N . THR A 1 90 ? 14.787 -13.640 34.072 1.00 31.42 407 THR A N 1
ATOM 714 C CA . THR A 1 90 ? 14.702 -12.685 32.981 1.00 30.91 407 THR A CA 1
ATOM 715 C C . THR A 1 90 ? 15.577 -13.113 31.806 1.00 30.96 407 THR A C 1
ATOM 716 O O . THR A 1 90 ? 15.130 -13.104 30.662 1.00 30.59 407 THR A O 1
ATOM 720 N N . THR A 1 91 ? 16.818 -13.490 32.102 1.00 31.72 408 THR A N 1
ATOM 721 C CA . THR A 1 91 ? 17.781 -13.930 31.095 1.00 31.99 408 THR A CA 1
ATOM 722 C C . THR A 1 91 ? 17.268 -15.131 30.305 1.00 31.68 408 THR A C 1
ATOM 723 O O . THR A 1 91 ? 17.381 -15.168 29.084 1.00 31.16 408 THR A O 1
ATOM 727 N N . HIS A 1 92 ? 16.708 -16.110 31.019 1.00 31.73 409 HIS A N 1
ATOM 728 C CA . HIS A 1 92 ? 16.128 -17.308 30.411 1.00 31.99 409 HIS A CA 1
ATOM 729 C C . HIS A 1 92 ? 14.996 -16.961 29.457 1.00 31.59 409 HIS A C 1
ATOM 730 O O . HIS A 1 92 ? 14.888 -17.557 28.384 1.00 31.18 409 HIS A O 1
ATOM 737 N N . ASN A 1 93 ? 14.139 -16.022 29.873 1.00 30.60 410 ASN A N 1
ATOM 738 C CA . ASN A 1 93 ? 13.037 -15.562 29.042 1.00 30.00 410 ASN A CA 1
ATOM 739 C C . ASN A 1 93 ? 13.492 -14.817 27.810 1.00 30.12 410 ASN A C 1
ATOM 740 O O . ASN A 1 93 ? 12.903 -14.972 26.742 1.00 30.32 410 ASN A O 1
ATOM 745 N N . VAL A 1 94 ? 14.541 -14.012 27.962 1.00 30.14 411 VAL A N 1
ATOM 746 C CA . VAL A 1 94 ? 15.106 -13.239 26.859 1.00 30.32 411 VAL A CA 1
ATOM 747 C C . VAL A 1 94 ? 15.846 -14.150 25.858 1.00 30.43 411 VAL A C 1
ATOM 748 O O . VAL A 1 94 ? 15.660 -14.026 24.647 1.00 31.30 411 VAL A O 1
ATOM 752 N N . LYS A 1 95 ? 16.659 -15.077 26.356 1.00 30.16 412 LYS A N 1
ATOM 753 C CA . LYS A 1 95 ? 17.487 -15.913 25.489 1.00 29.98 412 LYS A CA 1
ATOM 754 C C . LYS A 1 95 ? 16.779 -17.160 24.970 1.00 29.98 412 LYS A C 1
ATOM 755 O O . LYS A 1 95 ? 17.200 -17.733 23.970 1.00 29.54 412 LYS A O 1
ATOM 761 N N . GLU A 1 96 ? 15.722 -17.581 25.656 1.00 29.55 413 GLU A N 1
ATOM 762 C CA . GLU A 1 96 ? 14.992 -18.797 25.306 1.00 30.12 413 GLU A CA 1
ATOM 763 C C . GLU A 1 96 ? 13.488 -18.499 25.339 1.00 30.11 413 GLU A C 1
ATOM 764 O O . GLU A 1 96 ? 12.771 -19.068 26.159 1.00 29.59 413 GLU A O 1
ATOM 770 N N . PRO A 1 97 ? 13.005 -17.601 24.448 1.00 30.77 414 PRO A N 1
ATOM 771 C CA . PRO A 1 97 ? 11.606 -17.219 24.546 1.00 30.74 414 PRO A CA 1
ATOM 772 C C . PRO A 1 97 ? 10.709 -18.430 24.467 1.00 31.15 414 PRO A C 1
ATOM 773 O O . PRO A 1 97 ? 10.905 -19.297 23.582 1.00 30.99 414 PRO A O 1
ATOM 777 N N . GLY A 1 98 ? 9.752 -18.506 25.393 1.00 30.83 415 GLY A N 1
ATOM 778 C CA . GLY A 1 98 ? 8.793 -19.603 25.422 1.00 31.35 415 GLY A CA 1
ATOM 779 C C . GLY A 1 98 ? 9.219 -20.823 26.247 1.00 31.25 415 GLY A C 1
ATOM 780 O O . GLY A 1 98 ? 8.369 -21.548 26.775 1.00 31.80 415 GLY A O 1
ATOM 781 N N . ARG A 1 99 ? 10.524 -21.056 26.370 1.00 30.94 416 ARG A N 1
ATOM 782 C CA . ARG A 1 99 ? 11.006 -22.338 26.906 1.00 30.77 416 ARG A CA 1
ATOM 783 C C . ARG A 1 99 ? 10.622 -22.539 28.382 1.00 31.11 416 ARG A C 1
ATOM 784 O O . ARG A 1 99 ? 10.408 -23.674 28.839 1.00 30.01 416 ARG A O 1
ATOM 792 N N . TYR A 1 100 ? 10.538 -21.428 29.118 1.00 31.11 417 TYR A N 1
ATOM 793 C CA . TYR A 1 100 ? 10.205 -21.452 30.536 1.00 30.94 417 TYR A CA 1
ATOM 794 C C . TYR A 1 100 ? 8.779 -20.977 30.822 1.00 30.83 417 TYR A C 1
ATOM 795 O O . TYR A 1 100 ? 8.464 -20.555 31.934 1.00 29.93 417 TYR A O 1
ATOM 804 N N . THR A 1 101 ? 7.908 -21.090 29.819 1.00 30.55 418 THR A N 1
ATOM 805 C CA . THR A 1 101 ? 6.481 -20.817 29.988 1.00 30.86 418 THR A CA 1
ATOM 806 C C . THR A 1 101 ? 5.855 -21.485 31.231 1.00 30.74 418 THR A C 1
ATOM 807 O O . THR A 1 101 ? 5.006 -20.869 31.898 1.00 29.68 418 THR A O 1
ATOM 811 N N . PHE A 1 102 ? 6.277 -22.727 31.518 1.00 30.39 419 PHE A N 1
ATOM 812 C CA . PHE A 1 102 ? 5.699 -23.560 32.592 1.00 30.25 419 PHE A CA 1
ATOM 813 C C . PHE A 1 102 ? 6.547 -23.639 33.868 1.00 30.72 419 PHE A C 1
ATOM 814 O O . PHE A 1 102 ? 6.252 -24.461 34.744 1.00 30.37 419 PHE A O 1
ATOM 822 N N . GLU A 1 103 ? 7.540 -22.750 34.016 1.00 31.15 420 GLU A N 1
ATOM 823 C CA . GLU A 1 103 ? 8.483 -22.807 35.146 1.00 31.43 420 GLU A CA 1
ATOM 824 C C . GLU A 1 103 ? 7.826 -22.869 36.532 1.00 30.53 420 GLU A C 1
ATOM 825 O O . GLU A 1 103 ? 8.126 -23.765 37.334 1.00 30.36 420 GLU A O 1
ATOM 831 N N . ASP A 1 104 ? 6.977 -21.891 36.834 1.00 30.12 421 ASP A N 1
ATOM 832 C CA . ASP A 1 104 ? 6.301 -21.837 38.131 1.00 30.57 421 ASP A CA 1
ATOM 833 C C . ASP A 1 104 ? 5.287 -22.987 38.340 1.00 30.18 421 ASP A C 1
ATOM 834 O O . ASP A 1 104 ? 5.141 -23.488 39.438 1.00 29.79 421 ASP A O 1
ATOM 839 N N . ALA A 1 105 ? 4.614 -23.417 37.280 1.00 30.04 422 ALA A N 1
ATOM 840 C CA . ALA A 1 105 ? 3.663 -24.533 37.367 1.00 29.95 422 ALA A CA 1
ATOM 841 C C . ALA A 1 105 ? 4.423 -25.833 37.609 1.00 30.00 422 ALA A C 1
ATOM 842 O O . ALA A 1 105 ? 4.014 -26.637 38.442 1.00 29.16 422 ALA A O 1
ATOM 844 N N . GLN A 1 106 ? 5.524 -26.028 36.880 1.00 30.18 423 GLN A N 1
ATOM 845 C CA . GLN A 1 106 ? 6.340 -27.212 37.035 1.00 31.30 423 GLN A CA 1
ATO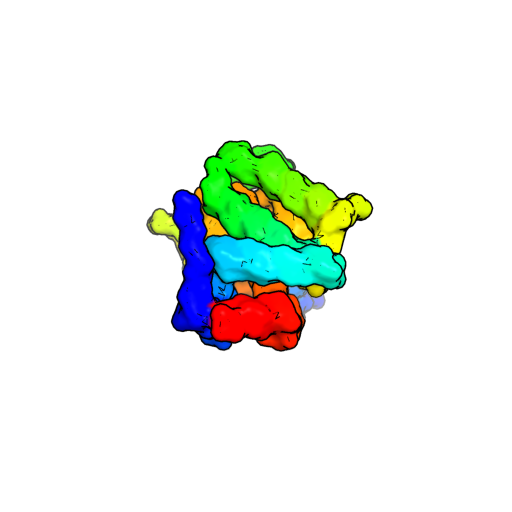M 846 C C . GLN A 1 106 ? 6.914 -27.298 38.448 1.00 31.56 423 GLN A C 1
ATOM 847 O O . GLN A 1 106 ? 6.992 -28.376 39.001 1.00 31.04 423 GLN A O 1
ATOM 853 N N . GLU A 1 107 ? 7.311 -26.172 39.024 1.00 32.48 424 GLU A N 1
ATOM 854 C CA . GLU A 1 107 ? 7.798 -26.180 40.425 1.00 32.92 424 GLU A CA 1
ATOM 855 C C . GLU A 1 107 ? 6.690 -26.564 41.412 1.00 32.34 424 GLU A C 1
ATOM 856 O O . GLU A 1 107 ? 6.924 -27.399 42.300 1.00 31.79 424 GLU A O 1
ATOM 862 N N . HIS A 1 108 ? 5.493 -25.994 41.224 1.00 31.27 425 HIS A N 1
ATOM 863 C CA . HIS A 1 108 ? 4.318 -26.375 42.018 1.00 30.76 425 HIS A CA 1
ATOM 864 C C . HIS A 1 108 ? 4.072 -27.888 41.980 1.00 31.24 425 HIS A C 1
ATOM 865 O O . HIS A 1 108 ? 3.901 -28.530 43.007 1.00 31.23 425 HIS A O 1
ATOM 872 N N . ILE A 1 109 ? 4.067 -28.441 40.781 1.00 31.47 426 ILE A N 1
ATOM 873 C CA . ILE A 1 109 ? 3.783 -29.869 40.565 1.00 32.72 426 ILE A CA 1
ATOM 874 C C . ILE A 1 109 ? 4.899 -30.780 41.092 1.00 32.64 426 ILE A C 1
ATOM 875 O O . ILE A 1 109 ? 4.616 -31.813 41.693 1.00 32.66 426 ILE A O 1
ATOM 880 N N . TYR A 1 110 ? 6.155 -30.412 40.846 1.00 32.25 427 TYR A N 1
ATOM 881 C CA . TYR A 1 110 ? 7.283 -31.117 41.451 1.00 32.64 427 TYR A CA 1
ATOM 882 C C . TYR A 1 110 ? 7.120 -31.272 42.993 1.00 33.12 427 TYR A C 1
ATOM 883 O O . TYR A 1 110 ? 7.286 -32.369 43.537 1.00 32.72 427 TYR A O 1
ATOM 892 N N . LYS A 1 111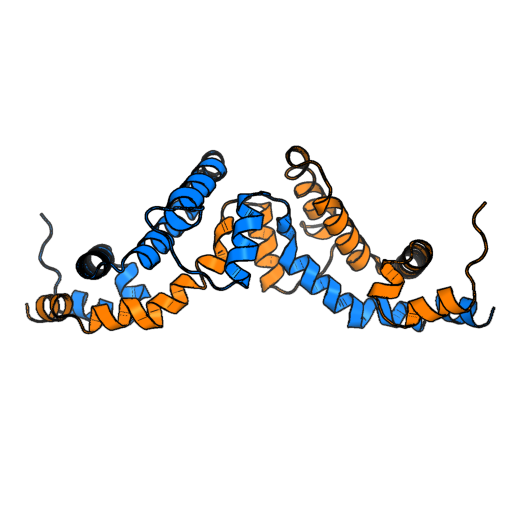 ? 6.770 -30.183 43.675 1.00 33.57 428 LYS A N 1
ATOM 893 C CA . LYS A 1 111 ? 6.621 -30.194 45.141 1.00 34.42 428 LYS A CA 1
ATOM 894 C C . LYS A 1 111 ? 5.386 -30.980 45.617 1.00 34.37 428 LYS A C 1
ATOM 895 O O . LYS A 1 111 ? 5.398 -31.622 46.656 1.00 33.89 428 LYS A O 1
ATOM 901 N N . LEU A 1 112 ? 4.324 -30.905 44.838 1.00 34.64 429 LEU A N 1
ATOM 902 C CA . LEU A 1 112 ? 3.130 -31.699 45.063 1.00 35.53 429 LEU A CA 1
ATOM 903 C C . LEU A 1 112 ? 3.373 -33.223 44.964 1.00 34.46 429 LEU A C 1
ATOM 904 O O . LEU A 1 112 ? 2.886 -33.971 45.795 1.00 34.49 429 LEU A O 1
ATOM 909 N N . MET A 1 113 ? 4.118 -33.671 43.956 1.00 33.91 430 MET A N 1
ATOM 910 C CA . MET A 1 113 ? 4.460 -35.096 43.800 1.00 34.26 430 MET A CA 1
ATOM 911 C C . MET A 1 113 ? 5.293 -35.624 44.962 1.00 34.08 430 MET A C 1
ATOM 912 O O . MET A 1 113 ? 5.111 -36.755 45.383 1.00 33.74 430 MET A O 1
ATOM 917 N N . LYS A 1 114 ? 6.183 -34.790 45.496 1.00 34.16 431 LYS A N 1
ATOM 918 C CA . LYS A 1 114 ? 6.878 -35.111 46.750 1.00 34.32 431 LYS A CA 1
ATOM 919 C C . LYS A 1 114 ? 5.940 -35.410 47.932 1.00 33.92 431 LYS A C 1
ATOM 920 O O . LYS A 1 114 ? 6.302 -36.179 48.800 1.00 34.15 431 LYS A O 1
ATOM 926 N N . SER A 1 115 ? 4.758 -34.805 47.976 1.00 33.60 432 SER A N 1
ATOM 927 C CA . SER A 1 115 ? 3.840 -35.017 49.099 1.00 33.80 432 SER A CA 1
ATOM 928 C C . SER A 1 115 ? 2.691 -35.973 48.762 1.00 33.24 432 SER A C 1
ATOM 929 O O . SER A 1 115 ? 1.958 -36.386 49.668 1.00 33.29 432 SER A O 1
ATOM 932 N N . ASP A 1 116 ? 2.535 -36.322 47.479 1.00 32.81 433 ASP A N 1
ATOM 933 C CA . ASP A 1 116 ? 1.358 -37.064 47.014 1.00 32.70 433 ASP A CA 1
ATOM 934 C C . ASP A 1 116 ? 1.746 -38.279 46.171 1.00 31.40 433 ASP A C 1
ATOM 935 O O . ASP A 1 116 ? 1.817 -39.395 46.697 1.00 30.59 433 ASP A O 1
ATOM 940 N N . SER A 1 117 ? 1.989 -38.064 44.881 1.00 30.54 434 SER A N 1
ATOM 941 C CA . SER A 1 117 ? 2.274 -39.161 43.952 1.00 30.59 434 SER A CA 1
ATOM 942 C C . SER A 1 117 ? 3.426 -40.049 44.449 1.00 29.90 434 SER A C 1
ATOM 943 O O . SER A 1 117 ? 3.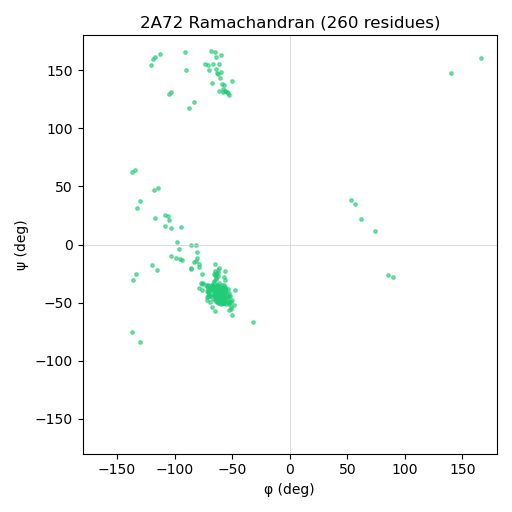312 -41.276 44.406 1.00 30.01 434 SER A O 1
ATOM 946 N N . TYR A 1 118 ? 4.512 -39.441 44.925 1.00 29.67 435 TYR A N 1
ATOM 947 C CA . TYR A 1 118 ? 5.717 -40.210 45.248 1.00 29.80 435 TYR A CA 1
ATOM 948 C C . TYR A 1 118 ? 5.524 -41.159 46.439 1.00 30.23 435 TYR A C 1
ATOM 949 O O . TYR A 1 118 ? 5.778 -42.353 46.297 1.00 29.62 435 TYR A O 1
ATOM 958 N N . PRO A 1 119 ? 5.066 -40.632 47.593 1.00 30.27 436 PRO A N 1
ATOM 959 C CA . PRO A 1 119 ? 4.731 -41.493 48.721 1.00 30.41 436 PRO A CA 1
ATOM 960 C C . PRO A 1 119 ? 3.712 -42.590 48.382 1.00 29.94 436 PRO A C 1
ATOM 961 O O . PRO A 1 119 ? 3.854 -43.735 48.817 1.00 28.80 436 PRO A O 1
ATOM 965 N N . ARG A 1 120 ? 2.710 -42.266 47.574 1.00 30.44 437 ARG A N 1
ATOM 966 C CA . ARG A 1 120 ? 1.748 -43.276 47.155 1.00 30.44 437 ARG A CA 1
ATOM 967 C C . ARG A 1 120 ? 2.419 -44.451 46.396 1.00 30.16 437 ARG A C 1
ATOM 968 O O . ARG A 1 120 ? 2.051 -45.616 46.580 1.00 29.05 437 ARG A O 1
ATOM 976 N N . PHE A 1 121 ? 3.402 -44.132 45.551 1.00 29.66 438 PHE A N 1
ATOM 977 C CA . PHE A 1 121 ? 4.170 -45.140 44.834 1.00 29.60 438 PHE A CA 1
ATOM 978 C C . PHE A 1 121 ? 4.978 -46.025 45.805 1.00 29.11 438 PHE A C 1
ATOM 979 O O . PHE A 1 121 ? 4.934 -47.245 45.723 1.00 29.62 438 PHE A O 1
ATOM 987 N N . ILE A 1 122 ? 5.698 -45.402 46.729 1.00 29.73 439 ILE A N 1
ATOM 988 C CA . ILE A 1 122 ? 6.546 -46.151 47.665 1.00 29.49 439 ILE A CA 1
ATOM 989 C C . ILE A 1 122 ? 5.699 -47.060 48.596 1.00 28.93 439 ILE A C 1
ATOM 990 O O . ILE A 1 122 ? 6.107 -48.185 48.880 1.00 28.82 439 ILE A O 1
ATOM 995 N N . ARG A 1 123 ? 4.531 -46.602 49.032 1.00 28.40 440 ARG A N 1
ATOM 996 C CA . ARG A 1 123 ? 3.656 -47.464 49.880 1.00 28.85 440 ARG A CA 1
ATOM 997 C C . ARG A 1 123 ? 2.817 -48.497 49.111 1.00 28.83 440 ARG A C 1
ATOM 998 O O . ARG A 1 123 ? 2.179 -49.353 49.725 1.00 28.64 440 ARG A O 1
ATOM 1006 N N . SER A 1 124 ? 2.836 -48.448 47.779 1.00 29.01 441 SER A N 1
ATOM 1007 C CA . SER A 1 124 ? 2.056 -49.374 46.962 1.00 29.30 441 SER A CA 1
ATOM 1008 C C . SER A 1 124 ? 2.531 -50.832 47.073 1.00 29.90 441 SER A C 1
ATOM 1009 O O . SER A 1 124 ? 3.679 -51.095 47.408 1.00 29.42 441 SER A O 1
ATOM 1012 N N . SER A 1 125 ? 1.620 -51.766 46.799 1.00 30.77 442 SER A N 1
ATOM 1013 C CA . SER A 1 125 ? 1.962 -53.181 46.603 1.00 31.56 442 SER A CA 1
ATOM 1014 C C . SER A 1 125 ? 2.960 -53.366 45.461 1.00 31.48 442 SER A C 1
ATOM 1015 O O . SER A 1 125 ? 3.842 -54.199 45.541 1.00 31.46 442 SER A O 1
ATOM 1018 N N . ALA A 1 126 ? 2.806 -52.595 44.395 1.00 31.80 443 ALA A N 1
ATOM 1019 C CA . ALA A 1 126 ? 3.756 -52.623 43.263 1.00 32.33 443 ALA A CA 1
ATOM 1020 C C . ALA A 1 126 ? 5.221 -52.462 43.736 1.00 32.39 443 ALA A C 1
ATOM 1021 O O . ALA A 1 126 ? 6.069 -53.322 43.449 1.00 32.84 443 ALA A O 1
ATOM 1023 N N . TYR A 1 127 ? 5.512 -51.412 44.500 1.00 31.72 444 TYR A N 1
ATOM 1024 C CA . TYR A 1 127 ? 6.877 -51.224 45.002 1.00 31.34 444 TYR A CA 1
ATOM 1025 C C . TYR A 1 127 ? 7.265 -52.224 46.087 1.00 31.96 444 TYR A C 1
ATOM 1026 O O . TYR A 1 127 ? 8.342 -52.806 46.055 1.00 30.68 444 TYR A O 1
ATOM 1035 N N . GLN A 1 128 ? 6.386 -52.398 47.068 1.00 33.50 445 GLN A N 1
ATOM 1036 C CA . GLN A 1 128 ? 6.670 -53.255 48.201 1.00 34.43 445 GLN A CA 1
ATOM 1037 C C . GLN A 1 128 ? 6.852 -54.692 47.744 1.00 35.13 445 GLN A C 1
ATOM 1038 O O . GLN A 1 128 ? 7.691 -55.388 48.276 1.00 35.05 445 GLN A O 1
ATOM 1044 N N . GLU A 1 129 ? 6.113 -55.118 46.720 1.00 36.30 446 GLU A N 1
ATOM 1045 C CA . GLU A 1 129 ? 6.299 -56.463 46.165 1.00 37.64 446 GLU A CA 1
ATOM 1046 C C . GLU A 1 129 ? 7.685 -56.647 45.535 1.00 37.65 446 GLU A C 1
ATOM 1047 O O . GLU A 1 129 ? 8.331 -57.669 45.762 1.00 37.91 446 GLU A O 1
ATOM 1053 N N . LEU A 1 130 ? 8.144 -55.658 44.778 1.00 38.55 447 LEU A N 1
ATOM 1054 C CA . LEU A 1 130 ? 9.520 -55.663 44.267 1.00 38.98 447 LEU A CA 1
ATOM 1055 C C . LEU A 1 130 ? 10.523 -55.901 45.382 1.00 39.16 447 LEU A C 1
ATOM 1056 O O . LEU A 1 130 ? 11.323 -56.831 45.312 1.00 38.78 447 LEU A O 1
ATOM 1061 N N . LEU A 1 131 ? 10.470 -55.058 46.412 1.00 39.27 448 LEU A N 1
ATOM 1062 C CA . LEU A 1 131 ? 11.386 -55.191 47.542 1.00 39.44 448 LEU A CA 1
ATOM 1063 C C . LEU A 1 131 ? 11.411 -56.618 48.079 1.00 39.71 448 LEU A C 1
ATOM 1064 O O . LEU A 1 131 ? 12.458 -57.253 48.049 1.00 40.02 448 LEU A O 1
ATOM 1069 N N . GLN A 1 132 ? 10.259 -57.116 48.537 1.00 40.15 449 GLN A N 1
ATOM 1070 C CA . GLN A 1 132 ? 10.118 -58.501 49.013 1.00 40.54 449 GLN A CA 1
ATOM 1071 C C . GLN A 1 132 ? 10.650 -59.542 48.023 1.00 40.57 449 GLN A C 1
ATOM 1072 O O . GLN A 1 132 ? 11.408 -60.432 48.401 1.00 40.21 449 GLN A O 1
ATOM 1075 N N . ALA A 1 133 ? 10.223 -59.416 46.766 1.00 40.75 450 ALA A N 1
ATOM 1076 C CA . ALA A 1 133 ? 10.492 -60.394 45.721 1.00 40.86 450 ALA A CA 1
ATOM 1077 C C . ALA A 1 133 ? 10.366 -59.749 44.358 1.00 40.90 450 ALA A C 1
ATOM 1078 O O . ALA A 1 133 ? 11.368 -59.434 43.725 1.00 41.56 450 ALA A O 1
ATOM 1080 N N . SER B 1 1 ? 20.272 -58.070 26.317 1.00 32.05 318 SER B N 1
ATOM 1081 C CA . SER B 1 1 ? 19.109 -57.601 27.112 1.00 31.97 318 SER B CA 1
ATOM 1082 C C . SER B 1 1 ? 19.564 -57.031 28.451 1.00 32.33 318 SER B C 1
ATOM 1083 O O . SER B 1 1 ? 20.614 -57.417 28.968 1.00 31.35 318 SER B O 1
ATOM 1086 N N . MET B 1 2 ? 18.762 -56.115 28.994 1.00 33.41 319 MET B N 1
ATOM 1087 C CA . MET B 1 2 ? 19.030 -55.476 30.287 1.00 35.09 319 MET B CA 1
ATOM 1088 C C . MET B 1 2 ? 19.107 -56.526 31.399 1.00 34.27 319 MET B C 1
ATOM 1089 O O . MET B 1 2 ? 18.449 -57.567 31.321 1.00 34.21 319 MET B O 1
ATOM 1094 N N . LYS B 1 3 ? 19.930 -56.265 32.413 1.00 34.18 320 LYS B N 1
ATOM 1095 C CA . LYS B 1 3 ? 19.996 -57.141 33.595 1.00 34.19 320 LYS B CA 1
ATOM 1096 C C . LYS B 1 3 ? 18.999 -56.705 34.676 1.00 34.44 320 LYS B C 1
ATOM 1097 O O . LYS B 1 3 ? 18.675 -55.517 34.801 1.00 33.79 320 LYS B O 1
ATOM 1099 N N . GLU B 1 4 ? 18.518 -57.680 35.454 1.00 34.79 321 GLU B N 1
ATOM 1100 C CA . GLU B 1 4 ? 17.587 -57.406 36.541 1.00 35.41 321 GLU B CA 1
ATOM 1101 C C . GLU B 1 4 ? 18.195 -56.383 37.494 1.00 34.64 321 GLU B C 1
ATOM 1102 O O . GLU B 1 4 ? 19.359 -56.516 37.893 1.00 34.61 321 GLU B O 1
ATOM 1108 N N . PRO B 1 5 ? 17.423 -55.355 37.856 1.00 33.94 322 PRO B N 1
ATOM 1109 C CA . PRO B 1 5 ? 17.921 -54.409 38.861 1.00 33.45 322 PRO B CA 1
ATOM 1110 C C . PRO B 1 5 ? 18.236 -55.112 40.171 1.00 32.57 322 PRO B C 1
ATOM 1111 O O . PRO B 1 5 ? 17.483 -55.994 40.611 1.00 32.44 322 PRO B O 1
ATOM 1115 N N . SER B 1 6 ? 19.352 -54.734 40.779 1.00 32.37 323 SER B N 1
ATOM 1116 C CA . SER B 1 6 ? 19.741 -55.274 42.075 1.00 31.82 323 SER B CA 1
ATOM 1117 C C . SER B 1 6 ? 18.793 -54.799 43.182 1.00 31.75 323 SER B C 1
ATOM 1118 O O . SER B 1 6 ? 18.003 -53.864 42.999 1.00 31.50 323 SER B O 1
ATOM 1121 N N . GLN B 1 7 ? 18.886 -55.454 44.332 1.00 31.98 324 GLN B N 1
ATOM 1122 C CA . GLN B 1 7 ? 18.118 -55.063 45.507 1.00 32.14 324 GLN B CA 1
ATOM 1123 C C . GLN B 1 7 ? 18.422 -53.621 45.917 1.00 31.69 324 GLN B C 1
ATOM 1124 O O . GLN B 1 7 ? 17.515 -52.846 46.193 1.00 30.80 324 GLN B O 1
ATOM 1130 N N . GLN B 1 8 ? 19.700 -53.254 45.911 1.00 31.74 325 GLN B N 1
ATOM 1131 C CA . GLN B 1 8 ? 20.102 -51.923 46.339 1.00 32.10 325 GLN B CA 1
ATOM 1132 C C . GLN B 1 8 ? 19.596 -50.829 45.438 1.00 31.57 325 GLN B C 1
ATOM 1133 O O . GLN B 1 8 ? 19.173 -49.784 45.927 1.00 31.79 325 GLN B O 1
ATOM 1139 N N . ARG B 1 9 ? 19.679 -51.061 44.129 1.00 30.74 326 ARG B N 1
ATOM 1140 C CA . ARG B 1 9 ? 19.146 -50.143 43.138 1.00 30.34 326 ARG B CA 1
ATOM 1141 C C . ARG B 1 9 ? 17.636 -49.857 43.343 1.00 30.75 326 ARG B C 1
ATOM 1142 O O . ARG B 1 9 ? 17.182 -48.710 43.219 1.00 30.66 326 ARG B O 1
ATOM 1150 N N . VAL B 1 10 ? 16.872 -50.908 43.652 1.00 30.48 327 VAL B N 1
ATOM 1151 C CA . VAL B 1 10 ? 15.445 -50.794 43.875 1.00 30.66 327 VAL B CA 1
ATOM 1152 C C . VAL B 1 10 ? 15.163 -50.071 45.191 1.00 30.42 327 VAL B C 1
ATOM 1153 O O . VAL B 1 10 ? 14.289 -49.185 45.236 1.00 30.42 327 VAL B O 1
ATOM 1157 N N . LYS B 1 11 ? 15.899 -50.445 46.243 1.00 29.77 328 LYS B N 1
ATOM 1158 C CA . LYS B 1 11 ? 15.803 -49.763 47.543 1.00 30.54 328 LYS B CA 1
ATOM 1159 C C . LYS B 1 11 ? 16.073 -48.266 47.427 1.00 30.63 328 LYS B C 1
ATOM 1160 O O . LYS B 1 11 ? 15.433 -47.470 48.097 1.00 29.86 328 LYS B O 1
ATOM 1166 N N . ARG B 1 12 ? 17.045 -47.910 46.586 1.00 31.50 329 ARG B N 1
ATOM 1167 C CA . ARG B 1 12 ? 17.482 -46.528 46.414 1.00 32.62 329 ARG B CA 1
ATOM 1168 C C . ARG B 1 12 ? 16.368 -45.630 45.826 1.00 32.23 329 ARG B C 1
ATOM 1169 O O . ARG B 1 12 ? 16.327 -44.433 46.104 1.00 32.52 329 ARG B O 1
ATOM 1177 N N . TRP B 1 13 ? 15.435 -46.213 45.071 1.00 32.16 330 TRP B N 1
ATOM 1178 C CA . TRP B 1 13 ? 14.276 -45.465 44.591 1.00 31.95 330 TRP B CA 1
ATOM 1179 C C . TRP B 1 13 ? 13.394 -44.935 45.711 1.00 31.27 330 TRP B C 1
ATOM 1180 O O . TRP B 1 13 ? 12.657 -43.972 45.496 1.00 30.58 330 TRP B O 1
ATOM 1191 N N . GLY B 1 14 ? 13.440 -45.578 46.877 1.00 30.94 331 GLY B N 1
ATOM 1192 C CA . GLY B 1 14 ? 12.696 -45.119 48.046 1.00 30.58 331 GLY B CA 1
ATOM 1193 C C . GLY B 1 14 ? 13.419 -44.076 48.882 1.00 31.03 331 GLY B C 1
ATOM 1194 O O . GLY B 1 14 ? 12.883 -43.637 49.910 1.00 31.14 331 GLY B O 1
ATOM 1195 N N . PHE B 1 15 ? 14.642 -43.700 48.486 1.00 30.87 332 PHE B N 1
ATOM 1196 C CA . PHE B 1 15 ? 15.399 -42.686 49.227 1.00 30.53 332 PHE B CA 1
ATOM 1197 C C . PHE B 1 15 ? 14.997 -41.254 48.891 1.00 30.87 332 PHE B C 1
ATOM 1198 O O . PHE B 1 15 ? 15.357 -40.330 49.612 1.00 31.73 332 PHE B O 1
ATOM 1206 N N . GLY B 1 16 ? 14.249 -41.045 47.806 1.00 30.68 333 GLY B N 1
ATOM 1207 C CA . GLY B 1 16 ? 13.724 -39.728 47.507 1.00 30.00 333 GLY B CA 1
ATOM 1208 C C . GLY B 1 16 ? 13.223 -39.724 46.089 1.00 29.92 333 GLY B C 1
ATOM 1209 O O . GLY B 1 16 ? 13.580 -40.592 45.297 1.00 29.22 333 GLY B O 1
ATOM 1210 N N . MET B 1 17 ? 12.370 -38.772 45.770 1.00 29.81 334 MET B N 1
ATOM 1211 C CA . MET B 1 17 ? 11.784 -38.747 44.438 1.00 30.35 334 MET B CA 1
ATOM 1212 C C . MET B 1 17 ? 12.829 -38.549 43.328 1.00 30.04 334 MET B C 1
ATOM 1213 O O . MET B 1 17 ? 12.706 -39.102 42.244 1.00 29.37 334 MET B O 1
ATOM 1218 N N . ASP B 1 18 ? 13.858 -37.752 43.596 1.00 30.90 335 ASP B N 1
ATOM 1219 C CA . ASP B 1 18 ? 14.912 -37.524 42.606 1.00 32.07 335 ASP B CA 1
ATOM 1220 C C . ASP B 1 18 ? 15.646 -38.819 42.238 1.00 32.57 335 ASP B C 1
ATOM 1221 O O . ASP B 1 18 ? 15.963 -39.068 41.057 1.00 32.15 335 ASP B O 1
ATOM 1226 N N . GLU B 1 19 ? 15.837 -39.673 43.235 1.00 32.97 336 GLU B N 1
ATOM 1227 C CA . GLU B 1 19 ? 16.472 -40.975 43.028 1.00 33.87 336 GLU B CA 1
ATOM 1228 C C . GLU B 1 19 ? 15.652 -41.819 42.108 1.00 32.51 336 GLU B C 1
ATOM 1229 O O . GLU B 1 19 ? 16.180 -42.486 41.222 1.00 32.85 336 GLU B O 1
ATOM 1235 N N . ALA B 1 20 ? 14.352 -41.835 42.337 1.00 32.40 337 ALA B N 1
ATOM 1236 C CA . ALA B 1 20 ? 13.474 -42.652 41.499 1.00 32.43 337 ALA B CA 1
ATOM 1237 C C . ALA B 1 20 ? 13.440 -42.091 40.074 1.00 32.13 337 ALA B C 1
ATOM 1238 O O . ALA B 1 20 ? 13.407 -42.857 39.118 1.00 32.47 337 ALA B O 1
ATOM 1240 N N . LEU B 1 21 ? 13.443 -40.768 39.938 1.00 32.07 338 LEU B N 1
ATOM 1241 C CA . LEU B 1 21 ? 13.297 -40.144 38.596 1.00 33.13 338 LEU B CA 1
ATOM 1242 C C . LEU B 1 21 ? 14.573 -40.247 37.750 1.00 32.93 338 LEU B C 1
ATOM 1243 O O . LEU B 1 21 ? 14.500 -40.345 36.511 1.00 33.88 338 LEU B O 1
ATOM 1248 N N . LYS B 1 22 ? 15.735 -40.208 38.398 1.00 33.28 339 LYS B N 1
ATOM 1249 C CA . LYS B 1 22 ? 16.993 -40.262 37.654 1.00 33.19 339 LYS B CA 1
ATOM 1250 C C . LYS B 1 22 ? 17.320 -41.682 37.166 1.00 32.42 339 LYS B C 1
ATOM 1251 O O . LYS B 1 22 ? 18.018 -41.842 36.174 1.00 32.36 339 LYS B O 1
ATOM 1257 N N . ASP B 1 23 ? 16.797 -42.708 37.841 1.00 31.42 340 ASP B N 1
ATOM 1258 C CA . ASP B 1 23 ? 16.974 -44.088 37.383 1.00 31.04 340 ASP B CA 1
ATOM 1259 C C . ASP B 1 23 ? 15.915 -44.373 36.308 1.00 31.12 340 ASP B C 1
ATOM 1260 O O . ASP B 1 23 ? 14.737 -44.244 36.594 1.00 31.68 340 ASP B O 1
ATOM 1265 N N . PRO B 1 24 ? 16.315 -44.770 35.070 1.00 31.85 341 PRO B N 1
ATOM 1266 C CA . PRO B 1 24 ? 15.296 -44.928 34.006 1.00 31.58 341 PRO B CA 1
ATOM 1267 C C . PRO B 1 24 ? 14.254 -46.021 34.302 1.00 31.65 341 PRO B C 1
ATOM 1268 O O . PRO B 1 24 ? 13.087 -45.858 33.953 1.00 32.04 341 PRO B O 1
ATOM 1272 N N . VAL B 1 25 ? 14.672 -47.110 34.951 1.00 31.04 342 VAL B N 1
ATOM 1273 C CA . VAL B 1 25 ? 13.749 -48.166 35.371 1.00 31.21 342 VAL B CA 1
ATOM 1274 C C . VAL B 1 25 ? 12.854 -47.694 36.547 1.00 31.55 342 VAL B C 1
ATOM 1275 O O . VAL B 1 25 ? 11.656 -47.963 36.579 1.00 31.53 342 VAL B O 1
ATOM 1279 N N . GLY B 1 26 ? 13.445 -46.979 37.496 1.00 31.98 343 GLY B N 1
ATOM 1280 C CA . GLY B 1 26 ? 12.693 -46.385 38.592 1.00 31.86 343 GLY B CA 1
ATOM 1281 C C . GLY B 1 26 ? 11.617 -45.456 38.068 1.00 31.85 343 GLY B C 1
ATOM 1282 O O . GLY B 1 26 ? 10.460 -45.491 38.533 1.00 30.61 343 GLY B O 1
ATOM 1283 N N . ARG B 1 27 ? 11.996 -44.637 37.081 1.00 31.76 344 ARG B N 1
ATOM 1284 C CA . ARG B 1 27 ? 11.072 -43.670 36.517 1.00 32.18 344 ARG B CA 1
ATOM 1285 C C . ARG B 1 27 ? 9.929 -44.419 35.807 1.00 31.82 344 ARG B C 1
ATOM 1286 O O . ARG B 1 27 ? 8.766 -44.002 35.881 1.00 30.41 344 ARG B O 1
ATOM 1294 N N . GLU B 1 28 ? 10.272 -45.510 35.118 1.00 32.31 345 GLU B N 1
ATOM 1295 C CA . GLU B 1 28 ? 9.286 -46.311 34.379 1.00 32.99 345 GLU B CA 1
ATOM 1296 C C . GLU B 1 28 ? 8.294 -46.936 35.352 1.00 32.50 345 GLU B C 1
ATOM 1297 O O . GLU B 1 28 ? 7.075 -46.970 35.098 1.00 32.10 345 GLU B O 1
ATOM 1303 N N . GLN B 1 29 ? 8.825 -47.420 36.471 1.00 31.87 346 GLN B N 1
ATOM 1304 C CA . GLN B 1 29 ? 7.988 -48.093 37.458 1.00 31.10 346 GLN B CA 1
ATOM 1305 C C . GLN B 1 29 ? 7.061 -47.103 38.181 1.00 29.88 346 GLN B C 1
ATOM 1306 O O . GLN B 1 29 ? 5.903 -47.416 38.448 1.00 29.11 346 GLN B O 1
ATOM 1312 N N . PHE B 1 30 ? 7.570 -45.911 38.469 1.00 29.30 347 PHE B N 1
ATOM 1313 C CA . PHE B 1 30 ? 6.812 -44.844 39.135 1.00 29.29 347 PHE B CA 1
ATOM 1314 C C . PHE B 1 30 ? 5.611 -44.454 38.261 1.00 29.14 347 PHE B C 1
ATOM 1315 O O . PHE B 1 30 ? 4.467 -44.402 38.724 1.00 28.15 347 PHE B O 1
ATOM 1323 N N . LEU B 1 31 ? 5.877 -44.233 36.982 1.00 29.88 348 LEU B N 1
ATOM 1324 C CA . LEU B 1 31 ? 4.832 -43.878 36.031 1.00 30.20 348 LEU B CA 1
ATOM 1325 C C . LEU B 1 31 ? 3.819 -45.005 35.813 1.00 30.26 348 LEU B C 1
ATOM 1326 O O . LEU B 1 31 ? 2.603 -44.767 35.768 1.00 29.99 348 LEU B O 1
ATOM 1331 N N . LYS B 1 32 ? 4.309 -46.224 35.652 1.00 29.97 349 LYS B N 1
ATOM 1332 C CA . LYS B 1 32 ? 3.435 -47.360 35.426 1.00 30.40 349 LYS B CA 1
ATOM 1333 C C . LYS B 1 32 ? 2.463 -47.476 36.594 1.00 29.41 349 LYS B C 1
ATOM 1334 O O . LYS B 1 32 ? 1.277 -47.686 36.386 1.00 28.99 349 LYS B O 1
ATOM 1340 N N . PHE B 1 33 ? 2.959 -47.335 37.818 1.00 29.72 350 PHE B N 1
ATOM 1341 C CA . PHE B 1 33 ? 2.091 -47.370 38.995 1.00 29.92 350 PHE B CA 1
ATOM 1342 C C . PHE B 1 33 ? 0.981 -46.309 38.923 1.00 30.31 350 PHE B C 1
ATOM 1343 O O . PHE B 1 33 ? -0.206 -46.606 39.125 1.00 30.58 350 PHE B O 1
ATOM 1351 N N . LEU B 1 34 ? 1.367 -45.067 38.641 1.00 29.67 351 LEU B N 1
ATOM 1352 C CA . LEU B 1 34 ? 0.408 -43.961 38.616 1.00 30.26 351 LEU B CA 1
ATOM 1353 C C . LEU B 1 34 ? -0.661 -44.154 37.535 1.00 30.94 351 LEU B C 1
ATOM 1354 O O . LEU B 1 34 ? -1.828 -43.816 37.740 1.00 30.80 351 LEU B O 1
ATOM 1359 N N . GLU B 1 35 ? -0.260 -44.692 36.385 1.00 31.93 352 GLU B N 1
ATOM 1360 C CA . GLU B 1 35 ? -1.206 -44.999 35.295 1.00 32.87 352 GLU B CA 1
ATOM 1361 C C . GLU B 1 35 ? -2.226 -46.041 35.743 1.00 32.30 352 GLU B C 1
ATOM 1362 O O . GLU B 1 35 ? -3.422 -45.901 35.495 1.00 32.44 352 GLU B O 1
ATOM 1368 N N . SER B 1 36 ? -1.740 -47.083 36.412 1.00 31.84 353 SER B N 1
ATOM 1369 C CA . SER B 1 36 ? -2.599 -48.140 36.956 1.00 31.61 353 SER B CA 1
ATOM 1370 C C . SER B 1 36 ? -3.689 -47.617 37.912 1.00 31.82 353 SER B C 1
ATOM 1371 O O . SER B 1 36 ? -4.680 -48.290 38.113 1.00 31.71 353 SER B O 1
ATOM 1374 N N . GLU B 1 37 ? -3.497 -46.441 38.504 1.00 32.07 354 GLU B N 1
ATOM 1375 C CA . GLU B 1 37 ? -4.508 -45.838 39.378 1.00 33.38 354 GLU B CA 1
ATOM 1376 C C . GLU B 1 37 ? -5.060 -44.487 38.858 1.00 32.40 354 GLU B C 1
ATOM 1377 O O . GLU B 1 37 ? -5.594 -43.668 39.625 1.00 32.77 354 GLU B O 1
ATOM 1383 N N . PHE B 1 38 ? -4.941 -44.271 37.550 1.00 31.36 355 PHE B N 1
ATOM 1384 C CA . PHE B 1 38 ? -5.505 -43.076 36.891 1.00 31.19 355 PHE B CA 1
ATOM 1385 C C . PHE B 1 38 ? -5.061 -41.770 37.539 1.00 30.84 355 PHE B C 1
ATOM 1386 O O . PHE B 1 38 ? -5.825 -40.832 37.659 1.00 31.05 355 PHE B O 1
ATOM 1394 N N . SER B 1 39 ? -3.807 -41.717 37.950 1.00 31.33 356 SER B N 1
ATOM 1395 C CA . SER B 1 39 ? -3.307 -40.569 38.678 1.00 31.41 356 SER B CA 1
ATOM 1396 C C . SER B 1 39 ? -1.978 -40.064 38.141 1.00 30.92 356 SER B C 1
ATOM 1397 O O . SE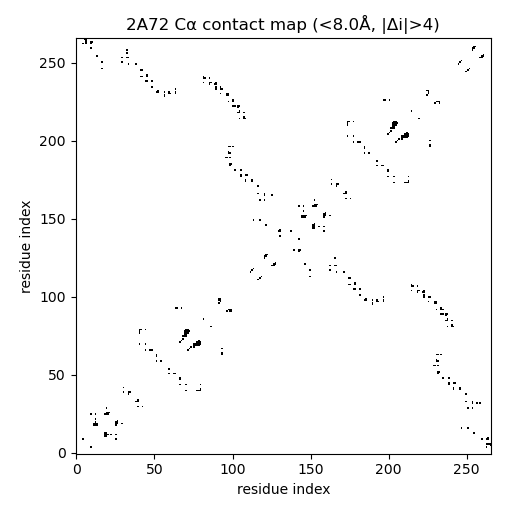R B 1 39 ? -1.209 -39.493 38.884 1.00 30.95 356 SER B O 1
ATOM 1400 N N . SER B 1 40 ? -1.734 -40.213 36.839 1.00 31.02 357 SER B N 1
ATOM 1401 C CA . SER B 1 40 ? -0.406 -39.917 36.291 1.00 30.81 357 SER B CA 1
ATOM 1402 C C . SER B 1 40 ? -0.269 -38.532 35.664 1.00 31.45 357 SER B C 1
ATOM 1403 O O . SER B 1 40 ? 0.812 -38.189 35.130 1.00 31.03 357 SER B O 1
ATOM 1406 N N . GLU B 1 41 ? -1.336 -37.726 35.710 1.00 31.65 358 GLU B N 1
ATOM 1407 C CA . GLU B 1 41 ? -1.338 -36.440 34.977 1.00 31.79 358 GLU B CA 1
ATOM 1408 C C . GLU B 1 41 ? -0.218 -35.502 35.445 1.00 31.94 358 GLU B C 1
ATOM 1409 O O . GLU B 1 41 ? 0.462 -34.883 34.619 1.00 32.25 358 GLU B O 1
ATOM 1411 N N . ASN B 1 42 ? -0.011 -35.430 36.765 1.00 31.71 359 ASN B N 1
ATOM 1412 C CA . ASN B 1 42 ? 1.031 -34.591 37.352 1.00 31.39 359 ASN B CA 1
ATOM 1413 C C . ASN B 1 42 ? 2.446 -34.990 36.893 1.00 31.69 359 ASN B C 1
ATOM 1414 O O . ASN B 1 42 ? 3.202 -34.144 36.404 1.00 30.23 359 ASN B O 1
ATOM 1419 N N . LEU B 1 43 ? 2.786 -36.276 36.989 1.00 32.23 360 LEU B N 1
ATOM 1420 C CA . LEU B 1 43 ? 4.089 -36.731 36.475 1.00 32.09 360 LEU B CA 1
ATOM 1421 C C . LEU B 1 43 ? 4.205 -36.565 34.955 1.00 31.94 360 LEU B C 1
ATOM 1422 O O . LEU B 1 43 ? 5.222 -36.095 34.448 1.00 31.95 360 LEU B O 1
ATOM 1427 N N . ARG B 1 44 ? 3.166 -36.911 34.215 1.00 31.56 361 ARG B N 1
ATOM 1428 C CA . ARG B 1 44 ? 3.211 -36.723 32.771 1.00 31.02 361 ARG B CA 1
ATOM 1429 C C . ARG B 1 44 ? 3.385 -35.230 32.394 1.00 30.30 361 ARG B C 1
ATOM 1430 O O . ARG B 1 44 ? 4.073 -34.919 31.453 1.00 29.19 361 ARG B O 1
ATOM 1438 N N . PHE B 1 45 ? 2.762 -34.312 33.127 1.00 30.49 362 PHE B N 1
ATOM 1439 C CA . PHE B 1 45 ? 2.961 -32.873 32.877 1.00 30.71 362 PHE B CA 1
ATOM 1440 C C . PHE B 1 45 ? 4.411 -32.499 33.185 1.00 30.76 362 PHE B C 1
ATOM 1441 O O . PHE B 1 45 ? 5.030 -31.786 32.428 1.00 30.68 362 PHE B O 1
ATOM 1449 N N . TRP B 1 46 ? 4.938 -32.997 34.299 1.00 31.01 363 TRP B N 1
ATOM 1450 C CA . TRP B 1 46 ? 6.321 -32.713 34.675 1.00 31.23 363 TRP B CA 1
ATOM 1451 C C . TRP B 1 46 ? 7.292 -33.219 33.598 1.00 30.90 363 TRP B C 1
ATOM 1452 O O . TRP B 1 46 ? 8.213 -32.499 33.206 1.00 31.28 363 TRP B O 1
ATOM 1463 N N . LEU B 1 47 ? 7.058 -34.427 33.105 1.00 29.89 364 LEU B N 1
ATOM 1464 C CA . LEU B 1 47 ? 7.874 -34.994 32.054 1.00 30.62 364 LEU B CA 1
ATOM 1465 C C . LEU B 1 47 ? 7.731 -34.242 30.749 1.00 29.87 364 LEU B C 1
ATOM 1466 O O . LEU B 1 47 ? 8.707 -34.097 30.033 1.00 30.35 364 LEU B O 1
ATOM 1471 N N . ALA B 1 48 ? 6.532 -33.747 30.440 1.00 29.29 365 ALA B N 1
ATOM 1472 C CA . ALA B 1 48 ? 6.325 -32.988 29.171 1.00 29.25 365 ALA B CA 1
ATOM 1473 C C . ALA B 1 48 ? 7.110 -31.654 29.194 1.00 28.52 365 ALA B C 1
ATOM 1474 O O . ALA B 1 48 ? 7.609 -31.219 28.177 1.00 26.95 365 ALA B O 1
ATOM 1476 N N . VAL B 1 49 ? 7.181 -31.014 30.367 1.00 28.84 366 VAL B N 1
ATOM 1477 C CA . VAL B 1 49 ? 7.926 -29.748 30.530 1.00 29.14 366 VAL B CA 1
ATOM 1478 C C . VAL B 1 49 ? 9.445 -29.972 30.475 1.00 29.33 366 VAL B C 1
ATOM 1479 O O . VAL B 1 49 ? 10.190 -29.196 29.859 1.00 29.05 366 VAL B O 1
ATOM 1483 N N . GLU B 1 50 ? 9.903 -31.055 31.100 1.00 30.07 367 GLU B N 1
ATOM 1484 C CA . GLU B 1 50 ? 11.291 -31.490 30.938 1.00 29.68 367 GLU B CA 1
ATOM 1485 C C . GLU B 1 50 ? 11.685 -31.681 29.464 1.00 28.95 367 GLU B C 1
ATOM 1486 O O . GLU B 1 50 ? 12.719 -31.172 29.014 1.00 27.68 367 GLU B O 1
ATOM 1492 N N . ASP B 1 51 ? 10.856 -32.397 28.718 1.00 29.09 368 ASP B N 1
ATOM 1493 C CA . ASP B 1 51 ? 11.030 -32.520 27.266 1.00 29.14 368 ASP B CA 1
ATOM 1494 C C . ASP B 1 51 ? 11.033 -31.144 26.565 1.00 28.39 368 ASP B C 1
ATOM 1495 O O . ASP B 1 51 ? 11.833 -30.901 25.690 1.00 28.21 368 ASP B O 1
ATOM 1500 N N . LEU B 1 52 ? 10.137 -30.246 26.949 1.00 28.55 369 LEU B N 1
ATOM 1501 C CA . LEU B 1 52 ? 10.105 -28.907 26.346 1.00 29.38 369 LEU B CA 1
ATOM 1502 C C . LEU B 1 52 ? 11.486 -28.202 26.407 1.00 29.10 369 LEU B C 1
ATOM 1503 O O . LEU B 1 52 ? 11.950 -27.595 25.428 1.00 28.27 369 LEU B O 1
ATOM 1508 N N . LYS B 1 53 ? 12.157 -28.338 27.542 1.00 28.48 370 LYS B N 1
ATOM 1509 C CA . LYS B 1 53 ? 13.451 -27.684 27.739 1.00 28.36 370 LYS B CA 1
ATOM 1510 C C . LYS B 1 53 ? 14.555 -28.148 26.777 1.00 28.19 370 LYS B C 1
ATOM 1511 O O . LYS B 1 53 ? 15.525 -27.419 26.558 1.00 25.88 370 LYS B O 1
ATOM 1517 N N . LYS B 1 54 ? 14.398 -29.347 26.211 1.00 28.72 371 LYS B N 1
ATOM 1518 C CA . LYS B 1 54 ? 15.404 -29.893 25.293 1.00 30.13 371 LYS B CA 1
ATOM 1519 C C . LYS B 1 54 ? 15.089 -29.626 23.805 1.00 29.55 371 LYS B C 1
ATOM 1520 O O . LYS B 1 54 ? 15.950 -29.778 22.943 1.00 28.04 371 LYS B O 1
ATOM 1526 N N . ARG B 1 55 ? 13.875 -29.188 23.506 1.00 29.18 372 ARG B N 1
ATOM 1527 C CA . ARG B 1 55 ? 13.464 -29.019 22.106 1.00 30.08 372 ARG B CA 1
ATOM 1528 C C . ARG B 1 55 ? 14.134 -27.855 21.343 1.00 29.67 372 ARG B C 1
ATOM 1529 O O . ARG B 1 55 ? 14.513 -26.849 21.930 1.00 29.16 372 ARG B O 1
ATOM 1537 N N . PRO B 1 56 ? 14.301 -27.996 20.012 1.00 29.77 373 PRO B N 1
ATOM 1538 C CA . PRO B 1 56 ? 14.859 -26.859 19.269 1.00 29.79 373 PRO B CA 1
ATOM 1539 C C . PRO B 1 56 ? 13.957 -25.626 19.386 1.00 30.39 373 PRO B C 1
ATOM 1540 O O . PRO B 1 56 ? 12.734 -25.754 19.415 1.00 29.85 373 PRO B O 1
ATOM 1544 N N . ILE B 1 57 ? 14.567 -24.448 19.475 1.00 31.13 374 ILE B N 1
ATOM 1545 C CA . ILE B 1 57 ? 13.837 -23.223 19.825 1.00 31.74 374 ILE B CA 1
ATOM 1546 C C . ILE B 1 57 ? 12.679 -22.912 18.852 1.00 32.49 374 ILE B C 1
ATOM 1547 O O . ILE B 1 57 ? 11.618 -22.465 19.278 1.00 32.45 374 ILE B O 1
ATOM 1552 N N . LYS B 1 58 ? 12.868 -23.180 17.558 1.00 32.93 375 LYS B N 1
ATOM 1553 C CA . LYS B 1 58 ? 11.797 -22.939 16.578 1.00 33.35 375 LYS B CA 1
ATOM 1554 C C . LYS B 1 58 ? 10.569 -23.830 16.831 1.00 33.41 375 LYS B C 1
ATOM 1555 O O . LYS B 1 58 ? 9.452 -23.478 16.439 1.00 33.61 375 LYS B O 1
ATOM 1559 N N . GLU B 1 59 ? 10.783 -24.969 17.483 1.00 33.09 376 GLU B N 1
ATOM 1560 C CA . GLU B 1 59 ? 9.690 -25.864 17.885 1.00 33.58 376 GLU B CA 1
ATOM 1561 C C . GLU B 1 59 ? 8.940 -25.420 19.142 1.00 32.71 376 GLU B C 1
ATOM 1562 O O . GLU B 1 59 ? 7.853 -25.911 19.410 1.00 31.81 376 GLU B O 1
ATOM 1568 N N . VAL B 1 60 ? 9.522 -24.514 19.918 1.00 32.65 377 VAL B N 1
ATOM 1569 C CA . VAL B 1 60 ? 8.957 -24.171 21.230 1.00 32.35 377 VAL B CA 1
ATOM 1570 C C . VAL B 1 60 ? 7.504 -23.662 21.176 1.00 32.35 377 VAL B C 1
ATOM 1571 O O . VAL B 1 60 ? 6.670 -24.143 21.933 1.00 31.98 377 VAL B O 1
ATOM 1575 N N . PRO B 1 61 ? 7.199 -22.670 20.310 1.00 32.78 378 PRO B N 1
ATOM 1576 C CA . PRO B 1 61 ? 5.816 -22.156 20.261 1.00 32.61 378 PRO B CA 1
ATOM 1577 C C . PRO B 1 61 ? 4.722 -23.226 20.044 1.00 32.68 378 PRO B C 1
ATOM 1578 O O . PRO B 1 61 ? 3.695 -23.199 20.736 1.00 31.32 378 PRO B O 1
ATOM 1582 N N . SER B 1 62 ? 4.938 -24.151 19.103 1.00 32.70 379 SER B N 1
ATOM 1583 C CA . SER B 1 62 ? 3.953 -25.210 18.872 1.00 33.25 379 SER B CA 1
ATOM 1584 C C . SER B 1 62 ? 3.944 -26.218 20.044 1.00 33.60 379 SER B C 1
ATOM 1585 O O . SER B 1 62 ? 2.879 -26.630 20.507 1.00 33.97 379 SER B O 1
ATOM 1588 N N . ARG B 1 63 ? 5.115 -26.568 20.562 1.00 33.35 380 ARG B N 1
ATOM 1589 C CA A ARG B 1 63 ? 5.163 -27.500 21.687 0.50 33.43 380 ARG B CA 1
ATOM 1590 C CA B ARG B 1 63 ? 5.219 -27.494 21.698 0.50 33.57 380 ARG B CA 1
ATOM 1591 C C . ARG B 1 63 ? 4.563 -26.907 22.957 1.00 33.05 380 ARG B C 1
ATOM 1592 O O . ARG B 1 63 ? 3.906 -27.621 23.725 1.00 32.46 380 ARG B O 1
ATOM 1607 N N . VAL B 1 64 ? 4.756 -25.609 23.174 1.00 32.93 381 VAL B N 1
ATOM 1608 C CA . VAL B 1 64 ? 4.122 -24.942 24.318 1.00 32.85 381 VAL B CA 1
ATOM 1609 C C . VAL B 1 64 ? 2.605 -25.058 24.245 1.00 33.36 381 VAL B C 1
ATOM 1610 O O . VAL B 1 64 ? 1.946 -25.369 25.252 1.00 33.62 381 VAL B O 1
ATOM 1614 N N . GLN B 1 65 ? 2.060 -24.821 23.053 1.00 33.51 382 GLN B N 1
ATOM 1615 C CA . GLN B 1 65 ? 0.625 -24.956 22.807 1.00 34.03 382 GLN B CA 1
ATOM 1616 C C . GLN B 1 65 ? 0.112 -26.396 22.983 1.00 33.62 382 GLN B C 1
ATOM 1617 O O . GLN B 1 65 ? -0.970 -26.590 23.529 1.00 32.57 382 GLN B O 1
ATOM 1623 N N . GLU B 1 66 ? 0.890 -27.388 22.541 1.00 33.90 383 GLU B N 1
ATOM 1624 C CA . GLU B 1 66 ? 0.553 -28.812 22.774 1.00 34.45 383 GLU B CA 1
ATOM 1625 C C . GLU B 1 66 ? 0.422 -29.137 24.276 1.00 33.22 383 GLU B C 1
ATOM 1626 O O . GLU B 1 66 ? -0.526 -29.784 24.691 1.00 32.73 383 GLU B O 1
ATOM 1632 N N . ILE B 1 67 ? 1.374 -28.675 25.082 1.00 32.81 384 ILE B N 1
ATOM 1633 C CA . ILE B 1 67 ? 1.353 -28.960 26.522 1.00 32.14 384 ILE B CA 1
ATOM 1634 C C . ILE B 1 67 ? 0.139 -28.296 27.165 1.00 31.75 384 ILE B C 1
ATOM 1635 O O . ILE B 1 67 ? -0.552 -28.888 28.010 1.00 31.89 384 ILE B O 1
ATOM 1640 N N . TRP B 1 68 ? -0.144 -27.068 26.740 1.00 31.51 385 TRP B N 1
ATOM 1641 C CA . TRP B 1 68 ? -1.314 -26.355 27.231 1.00 30.97 385 TRP B CA 1
ATOM 1642 C C . TRP B 1 68 ? -2.600 -27.122 26.850 1.00 30.76 385 TRP B C 1
ATOM 1643 O O . TRP B 1 68 ? -3.458 -27.370 27.694 1.00 29.26 385 TRP B O 1
ATOM 1654 N N . GLN B 1 69 ? -2.708 -27.528 25.584 1.00 30.85 386 GLN B N 1
ATOM 1655 C CA . GLN B 1 69 ? -3.873 -28.289 25.124 1.00 31.11 386 GLN B CA 1
ATOM 1656 C C . GLN B 1 69 ? -4.074 -29.605 25.882 1.00 31.04 386 GLN B C 1
ATOM 1657 O O . GLN B 1 69 ? -5.203 -29.954 26.202 1.00 30.83 386 GLN B O 1
ATOM 1663 N N . GLU B 1 70 ? -2.985 -30.304 26.197 1.00 31.27 387 GLU B N 1
ATOM 1664 C CA . GLU B 1 70 ? -3.070 -31.622 26.850 1.00 31.19 387 GLU B CA 1
ATOM 1665 C C . GLU B 1 70 ? -3.347 -31.533 28.348 1.00 30.30 387 GLU B C 1
ATOM 1666 O O . GLU B 1 70 ? -4.095 -32.352 28.858 1.00 29.66 387 GLU B O 1
ATOM 1672 N N . PHE B 1 71 ? -2.772 -30.539 29.037 1.00 29.79 388 PHE B N 1
ATOM 1673 C CA . PHE B 1 71 ? -2.784 -30.493 30.515 1.00 29.48 388 PHE B CA 1
ATOM 1674 C C . PHE B 1 71 ? -3.544 -29.336 31.180 1.00 29.66 388 PHE B C 1
ATOM 1675 O O . PHE B 1 71 ? -3.887 -29.430 32.373 1.00 28.91 388 PHE B O 1
ATOM 1683 N N . LEU B 1 72 ? -3.760 -28.233 30.462 1.00 29.61 389 LEU B N 1
ATOM 1684 C CA . LEU B 1 72 ? -4.220 -27.012 31.126 1.00 29.82 389 LEU B CA 1
ATOM 1685 C C . LEU B 1 72 ? -5.370 -26.276 30.490 1.00 29.55 389 LEU B C 1
ATOM 1686 O O . LEU B 1 72 ? -6.092 -25.574 31.193 1.00 29.85 389 LEU B O 1
ATOM 1691 N N . ALA B 1 73 ? -5.570 -26.434 29.180 1.00 29.47 390 ALA B N 1
ATOM 1692 C CA . ALA B 1 73 ? -6.644 -25.750 28.497 1.00 29.27 390 ALA B CA 1
ATOM 1693 C C . ALA B 1 73 ? -8.010 -26.239 29.001 1.00 29.21 390 ALA B C 1
ATOM 1694 O O . ALA B 1 73 ? -8.102 -27.271 29.657 1.00 28.51 390 ALA B O 1
ATOM 1696 N N . PRO B 1 74 ? -9.078 -25.497 28.673 1.00 29.50 391 PRO B N 1
ATOM 1697 C CA . PRO B 1 74 ? -10.421 -26.016 28.922 1.00 29.82 391 PRO B CA 1
ATOM 1698 C C . PRO B 1 74 ? -10.624 -27.401 28.283 1.00 29.87 391 PRO B C 1
ATOM 1699 O O . PRO B 1 74 ? -10.313 -27.593 27.111 1.00 29.75 391 PRO B O 1
ATOM 1703 N N . GLY B 1 75 ? -11.133 -28.351 29.058 1.00 29.95 392 GLY B N 1
ATOM 1704 C CA . GLY B 1 75 ? -11.430 -29.679 28.541 1.00 30.25 392 GLY B CA 1
ATOM 1705 C C . GLY B 1 75 ? -10.206 -30.551 28.287 1.00 30.33 392 GLY B C 1
ATOM 1706 O O . GLY B 1 75 ? -10.330 -31.591 27.667 1.00 30.09 392 GLY B O 1
ATOM 1707 N N . ALA B 1 76 ? -9.038 -30.130 28.766 1.00 30.76 393 ALA B N 1
ATOM 1708 C CA . ALA B 1 76 ? -7.785 -30.886 28.572 1.00 31.61 393 ALA B CA 1
ATOM 1709 C C . ALA B 1 76 ? -7.917 -32.364 29.019 1.00 32.30 393 ALA B C 1
ATOM 1710 O O . ALA B 1 76 ? -8.357 -32.643 30.147 1.00 31.93 393 ALA B O 1
ATOM 1712 N N . PRO B 1 77 ? -7.536 -33.307 28.133 1.00 32.91 394 PRO B N 1
ATOM 1713 C CA . PRO B 1 77 ? -7.695 -34.729 28.436 1.00 33.21 394 PRO B CA 1
ATOM 1714 C C . PRO B 1 77 ? -6.842 -35.243 29.602 1.00 33.59 394 PRO B C 1
ATOM 1715 O O . PRO B 1 77 ? -7.197 -36.242 30.213 1.00 33.25 394 PRO B O 1
ATOM 1719 N N . SER B 1 78 ? -5.745 -34.558 29.917 1.00 33.79 395 SER B N 1
ATOM 1720 C CA . SER B 1 78 ? -4.951 -34.850 31.104 1.00 34.44 395 SER B CA 1
ATOM 1721 C C . SER B 1 78 ? -4.914 -33.671 32.076 1.00 35.00 395 SER B C 1
ATOM 1722 O O . SER B 1 78 ? -3.834 -33.306 32.555 1.00 35.57 395 SER B O 1
ATOM 1725 N N . ALA B 1 79 ? -6.069 -33.076 32.366 1.00 35.36 396 ALA B N 1
ATOM 1726 C CA . ALA B 1 79 ? -6.117 -31.817 33.154 1.00 35.70 396 ALA B CA 1
ATOM 1727 C C . ALA B 1 79 ? -5.436 -31.971 34.516 1.00 35.76 396 ALA B C 1
ATOM 1728 O O . ALA B 1 79 ? -5.609 -32.996 35.171 1.00 35.50 396 ALA B O 1
ATOM 1730 N N . ILE B 1 80 ? -4.647 -30.959 34.901 1.00 36.21 397 ILE B N 1
ATOM 1731 C CA . ILE B 1 80 ? -3.982 -30.880 36.213 1.00 36.64 397 ILE B CA 1
ATOM 1732 C C . ILE B 1 80 ? -4.500 -29.670 36.978 1.00 36.99 397 ILE B C 1
ATOM 1733 O O . ILE B 1 80 ? -5.047 -28.728 36.376 1.00 37.09 397 ILE B O 1
ATOM 1738 N N . ASN B 1 81 ? -4.297 -29.683 38.292 1.00 37.21 398 ASN B N 1
ATOM 1739 C CA . ASN B 1 81 ? -4.713 -28.572 39.141 1.00 38.18 398 ASN B CA 1
ATOM 1740 C C . ASN B 1 81 ? -3.503 -27.740 39.511 1.00 37.90 398 ASN B C 1
ATOM 1741 O O . ASN B 1 81 ? -2.479 -28.277 39.922 1.00 38.53 398 ASN B O 1
ATOM 1746 N N . LEU B 1 82 ? -3.599 -26.431 39.350 1.00 37.14 399 LEU B N 1
ATOM 1747 C CA . LEU B 1 82 ? -2.538 -25.557 39.846 1.00 36.43 399 LEU B CA 1
ATOM 1748 C C . LEU B 1 82 ? -3.096 -24.605 40.887 1.00 35.89 399 LEU B C 1
ATOM 1749 O O . LEU B 1 82 ? -4.311 -24.371 40.942 1.00 35.00 399 LEU B O 1
ATOM 1754 N N . ASP B 1 83 ? -2.200 -24.069 41.712 1.00 35.30 400 ASP B N 1
ATOM 1755 C CA . ASP B 1 83 ? -2.515 -22.885 42.490 1.00 35.29 400 ASP B CA 1
ATOM 1756 C C . ASP B 1 83 ? -2.825 -21.724 41.524 1.00 35.05 400 ASP B C 1
ATOM 1757 O O . ASP B 1 83 ? -2.352 -21.707 40.370 1.00 34.32 400 ASP B O 1
ATOM 1762 N N . SER B 1 84 ? -3.608 -20.755 42.000 1.00 34.71 401 SER B N 1
ATOM 1763 C CA . SER B 1 84 ? -4.063 -19.659 41.152 1.00 34.84 401 SER B CA 1
ATOM 1764 C C . SER B 1 84 ? -2.905 -18.822 40.632 1.00 34.12 401 SER B C 1
ATOM 1765 O O . SER B 1 84 ? -2.878 -18.475 39.460 1.00 34.28 401 SER B O 1
ATOM 1768 N N . LYS B 1 85 ? -1.940 -18.523 41.496 1.00 33.62 402 LYS B N 1
ATOM 1769 C CA . LYS B 1 85 ? -0.780 -17.713 41.104 1.00 33.53 402 LYS B CA 1
ATOM 1770 C C . LYS B 1 85 ? -0.054 -18.324 39.902 1.00 32.85 402 LYS B C 1
ATOM 1771 O O . LYS B 1 85 ? 0.160 -17.655 38.880 1.00 31.49 402 LYS B O 1
ATOM 1774 N N . SER B 1 86 ? 0.265 -19.612 40.002 1.00 32.72 403 SER B N 1
ATOM 1775 C CA . SER B 1 86 ? 0.999 -20.290 38.945 1.00 32.62 403 SER B CA 1
ATOM 1776 C C . SER B 1 86 ? 0.126 -20.512 37.691 1.00 32.63 403 SER B C 1
ATOM 1777 O O . SER B 1 86 ? 0.650 -20.429 36.584 1.00 32.09 403 SER B O 1
ATOM 1780 N N . TYR B 1 87 ? -1.180 -20.781 37.863 1.00 33.01 404 TYR B N 1
ATOM 1781 C CA . TYR B 1 87 ? -2.139 -20.842 36.733 1.00 33.44 404 TYR B CA 1
ATOM 1782 C C . TYR B 1 87 ? -2.127 -19.493 35.980 1.00 32.91 404 TYR B C 1
ATOM 1783 O O . TYR B 1 87 ? -1.943 -19.465 34.766 1.00 32.27 404 TYR B O 1
ATOM 1792 N N . ASP B 1 88 ? -2.265 -18.395 36.714 1.00 32.59 405 ASP B N 1
ATOM 1793 C CA . ASP B 1 88 ? -2.310 -17.061 36.104 1.00 33.24 405 ASP B CA 1
ATOM 1794 C C . ASP B 1 88 ? -1.084 -16.757 35.260 1.00 33.02 405 ASP B C 1
ATOM 1795 O O . ASP B 1 88 ? -1.213 -16.343 34.097 1.00 32.60 405 ASP B O 1
ATOM 1800 N N . LYS B 1 89 ? 0.096 -17.008 35.824 1.00 32.83 406 LYS B N 1
ATOM 1801 C CA . LYS B 1 89 ? 1.335 -16.782 35.098 1.00 33.31 406 LYS B CA 1
ATOM 1802 C C . LYS B 1 89 ? 1.372 -17.591 33.819 1.00 32.35 406 LYS B C 1
ATOM 1803 O O . LYS B 1 89 ? 1.683 -17.066 32.751 1.00 31.37 406 LYS B O 1
ATOM 1809 N N . THR B 1 90 ? 1.026 -18.869 33.945 1.00 31.56 407 THR B N 1
ATOM 1810 C CA . THR B 1 90 ? 1.056 -19.797 32.838 1.00 31.81 407 THR B CA 1
ATOM 1811 C C . THR B 1 90 ? 0.163 -19.345 31.703 1.00 31.03 407 THR B C 1
ATOM 1812 O O . THR B 1 90 ? 0.597 -19.284 30.569 1.00 31.63 407 THR B O 1
ATOM 1816 N N . THR B 1 91 ? -1.079 -19.012 32.007 1.00 31.51 408 THR B N 1
ATOM 1817 C CA . THR B 1 91 ? -2.048 -18.591 30.972 1.00 31.54 408 THR B CA 1
ATOM 1818 C C . THR B 1 91 ? -1.545 -17.356 30.214 1.00 31.23 408 THR B C 1
ATOM 1819 O O . THR B 1 91 ? -1.602 -17.318 28.981 1.00 31.01 408 THR B O 1
ATOM 1823 N N . HIS B 1 92 ? -1.026 -16.372 30.959 1.00 31.24 409 HIS B N 1
ATOM 1824 C CA . HIS B 1 92 ? -0.453 -15.157 30.377 1.00 31.52 409 HIS B CA 1
ATOM 1825 C C . HIS B 1 92 ? 0.719 -15.514 29.464 1.00 31.06 409 HIS B C 1
ATOM 1826 O O . HIS B 1 92 ? 0.824 -14.994 28.352 1.00 30.66 409 HIS B O 1
ATOM 1833 N N . ASN B 1 93 ? 1.580 -16.427 29.910 1.00 30.46 410 ASN B N 1
ATOM 1834 C CA . ASN B 1 93 ? 2.683 -16.880 29.072 1.00 29.96 410 ASN B CA 1
ATOM 1835 C C . ASN B 1 93 ? 2.250 -17.559 27.777 1.00 29.81 410 ASN B C 1
ATOM 1836 O O . ASN B 1 93 ? 2.867 -17.331 26.742 1.00 29.75 410 ASN B O 1
ATOM 1841 N N . VAL B 1 94 ? 1.226 -18.416 27.855 1.00 30.12 411 VAL B N 1
ATOM 1842 C CA . VAL B 1 94 ? 0.720 -19.198 26.704 1.00 30.28 411 VAL B CA 1
ATOM 1843 C C . VAL B 1 94 ? 0.007 -18.302 25.694 1.00 30.20 411 VAL B C 1
ATOM 1844 O O . VAL B 1 94 ? 0.241 -18.403 24.482 1.00 30.00 411 VAL B O 1
ATOM 1848 N N . LYS B 1 95 ? -0.820 -17.400 26.215 1.00 30.32 412 LYS B N 1
ATOM 1849 C CA . LYS B 1 95 ? -1.675 -16.528 25.415 1.00 30.48 412 LYS B CA 1
ATOM 1850 C C . LYS B 1 95 ? -0.992 -15.252 24.941 1.00 30.49 412 LYS B C 1
ATOM 1851 O O . LYS B 1 95 ? -1.468 -14.606 23.992 1.00 30.45 412 LYS B O 1
ATOM 1857 N N . GLU B 1 96 ? 0.091 -14.875 25.624 1.00 29.78 413 GLU B N 1
ATOM 1858 C CA . GLU B 1 96 ? 0.811 -13.650 25.344 1.00 29.75 413 GLU B CA 1
ATOM 1859 C C . GLU B 1 96 ? 2.313 -13.950 25.387 1.00 30.24 413 GLU B C 1
ATOM 1860 O O . GLU B 1 96 ? 3.054 -13.401 26.224 1.00 30.67 413 GLU B O 1
ATOM 1866 N N . PRO B 1 97 ? 2.777 -14.829 24.486 1.00 31.00 414 PRO B N 1
ATOM 1867 C CA . PRO B 1 97 ? 4.171 -15.248 24.565 1.00 31.05 414 PRO B CA 1
ATOM 1868 C C . PRO B 1 97 ? 5.143 -14.088 24.473 1.00 30.95 414 PRO B C 1
ATOM 1869 O O . PRO B 1 97 ? 5.026 -13.228 23.593 1.00 31.87 414 PRO B O 1
ATOM 1873 N N . GLY B 1 98 ? 6.094 -14.054 25.399 1.00 30.64 415 GLY B N 1
ATOM 1874 C CA . GLY B 1 98 ? 7.074 -12.985 25.456 1.00 30.40 415 GLY B CA 1
ATOM 1875 C C . GLY B 1 98 ? 6.631 -11.736 26.210 1.00 29.99 415 GLY B C 1
ATOM 1876 O O . GLY B 1 98 ? 7.467 -11.032 26.725 1.00 30.81 415 GLY B O 1
ATOM 1877 N N . ARG B 1 99 ? 5.330 -11.462 26.292 1.00 29.81 416 ARG B N 1
ATOM 1878 C CA . ARG B 1 99 ? 4.847 -10.176 26.863 1.00 30.13 416 ARG B CA 1
ATOM 1879 C C . ARG B 1 99 ? 5.199 -9.996 28.347 1.00 30.82 416 ARG B C 1
ATOM 1880 O O . ARG B 1 99 ? 5.414 -8.860 28.810 1.00 31.80 416 ARG B O 1
ATOM 1888 N N . TYR B 1 100 ? 5.306 -11.112 29.067 1.00 31.10 417 TYR B N 1
ATOM 1889 C CA . TYR B 1 100 ? 5.546 -11.103 30.506 1.00 31.70 417 TYR B CA 1
ATOM 1890 C C . TYR B 1 100 ? 6.944 -11.548 30.866 1.00 31.52 417 TYR B C 1
ATOM 1891 O O . TYR B 1 100 ? 7.199 -11.995 31.983 1.00 31.51 417 TYR B O 1
ATOM 1900 N N . THR B 1 101 ? 7.851 -11.355 29.912 1.00 31.16 418 THR B N 1
ATOM 1901 C CA . THR B 1 101 ? 9.269 -11.682 30.044 1.00 31.00 418 THR B CA 1
ATOM 1902 C C . THR B 1 101 ? 9.942 -11.057 31.274 1.00 30.54 418 THR B C 1
ATOM 1903 O O . THR B 1 101 ? 10.787 -11.679 31.897 1.00 28.72 418 THR B O 1
ATOM 1907 N N . PHE B 1 102 ? 9.568 -9.810 31.596 1.00 30.42 419 PHE B N 1
ATOM 1908 C CA . PHE B 1 102 ? 10.189 -9.065 32.687 1.00 30.07 419 PHE B CA 1
ATOM 1909 C C . PHE B 1 102 ? 9.314 -8.967 33.949 1.00 30.57 419 PHE B C 1
ATOM 1910 O O . PHE B 1 102 ? 9.555 -8.079 34.774 1.00 30.19 419 PHE B O 1
ATOM 1918 N N . GLU B 1 103 ? 8.338 -9.884 34.114 1.00 30.43 420 GLU B N 1
ATOM 1919 C CA . GLU B 1 103 ? 7.326 -9.781 35.165 1.00 31.31 420 GLU B CA 1
ATOM 1920 C C . GLU B 1 103 ? 7.921 -9.788 36.584 1.00 30.58 420 GLU B C 1
ATOM 1921 O O . GLU B 1 103 ? 7.578 -8.927 37.400 1.00 30.71 420 GLU B O 1
ATOM 1927 N N . ASP B 1 104 ? 8.803 -10.737 36.874 1.00 29.97 421 ASP B N 1
ATOM 1928 C CA . ASP B 1 104 ? 9.418 -10.817 38.205 1.00 30.31 421 ASP B CA 1
ATOM 1929 C C . ASP B 1 104 ? 10.394 -9.639 38.426 1.00 29.67 421 ASP B C 1
ATOM 1930 O O . ASP B 1 104 ? 10.420 -9.048 39.504 1.00 28.86 421 ASP B O 1
ATOM 1935 N N . ALA B 1 105 ? 11.140 -9.273 37.386 1.00 29.49 422 ALA B N 1
ATOM 1936 C CA . ALA B 1 105 ? 12.028 -8.106 37.443 1.00 29.37 422 ALA B CA 1
ATOM 1937 C C . ALA B 1 105 ? 11.249 -6.821 37.710 1.00 29.37 422 ALA B C 1
ATOM 1938 O O . ALA B 1 105 ? 11.653 -6.038 38.546 1.00 28.50 422 ALA B O 1
ATOM 1940 N N . GLN B 1 106 ? 10.141 -6.623 36.996 1.00 29.79 423 GLN B N 1
ATOM 1941 C CA . GLN B 1 106 ? 9.292 -5.426 37.175 1.00 31.12 423 GLN B CA 1
ATOM 1942 C C . GLN B 1 106 ? 8.697 -5.316 38.587 1.00 30.82 423 GLN B C 1
ATOM 1943 O O . GLN B 1 106 ? 8.626 -4.211 39.138 1.00 30.13 423 GLN B O 1
ATOM 1949 N N . GLU B 1 107 ? 8.267 -6.450 39.142 1.00 31.29 424 GLU B N 1
ATOM 1950 C CA A GLU B 1 107 ? 7.755 -6.475 40.509 0.50 31.60 424 GLU B CA 1
ATOM 1951 C CA B GLU B 1 107 ? 7.767 -6.520 40.513 0.50 31.51 424 GLU B CA 1
ATOM 1952 C C . GLU B 1 107 ? 8.861 -6.148 41.505 1.00 31.80 424 GLU B C 1
ATOM 1953 O O . GLU B 1 107 ? 8.616 -5.409 42.463 1.00 31.97 424 GLU B O 1
ATOM 1964 N N . HIS B 1 108 ? 10.064 -6.687 41.279 1.00 31.39 425 HIS B N 1
ATOM 1965 C CA . HIS B 1 108 ? 11.201 -6.332 42.099 1.00 31.89 425 HIS B CA 1
ATOM 1966 C C . HIS B 1 108 ? 11.472 -4.823 42.064 1.00 32.27 425 HIS B C 1
ATOM 1967 O O . HIS B 1 108 ? 11.611 -4.210 43.099 1.00 32.43 425 HIS B O 1
ATOM 1974 N N . ILE B 1 109 ? 11.511 -4.234 40.873 1.00 33.11 426 ILE B N 1
ATOM 1975 C CA . ILE B 1 109 ? 11.819 -2.796 40.706 1.00 34.10 426 ILE B CA 1
ATOM 1976 C C . ILE B 1 109 ? 10.697 -1.876 41.264 1.00 34.03 426 ILE B C 1
ATOM 1977 O O . ILE B 1 109 ? 10.963 -0.831 41.869 1.00 34.46 426 ILE B O 1
ATOM 1982 N N . TYR B 1 110 ? 9.451 -2.287 41.091 1.00 33.82 427 TYR B N 1
ATOM 1983 C CA . TYR B 1 110 ? 8.326 -1.571 41.668 1.00 33.98 427 TYR B CA 1
ATOM 1984 C C . TYR B 1 110 ? 8.456 -1.498 43.200 1.00 34.15 427 TYR B C 1
ATOM 1985 O O . TYR B 1 110 ? 8.259 -0.444 43.797 1.00 33.71 427 TYR B O 1
ATOM 1994 N N . LYS B 1 111 ? 8.791 -2.621 43.822 1.00 34.62 428 LYS B N 1
ATOM 1995 C CA . LYS B 1 111 ? 8.991 -2.671 45.270 1.00 35.22 428 LYS B CA 1
ATOM 1996 C C . LYS B 1 111 ? 10.144 -1.781 45.747 1.00 35.29 428 LYS B C 1
ATOM 1997 O O . LYS B 1 111 ? 10.032 -1.118 46.772 1.00 35.25 428 LYS B O 1
ATOM 2003 N N . LEU B 1 112 ? 11.252 -1.778 45.017 1.00 35.27 429 LEU B N 1
ATOM 2004 C CA . LEU B 1 112 ? 12.365 -0.908 45.354 1.00 35.86 429 LEU B CA 1
ATOM 2005 C C . LEU B 1 112 ? 11.986 0.570 45.278 1.00 35.19 429 LEU B C 1
ATOM 2006 O O . LEU B 1 112 ? 12.241 1.325 46.204 1.00 35.06 429 LEU B O 1
ATOM 2011 N N . MET B 1 113 ? 11.370 0.976 44.179 1.00 35.14 430 MET B N 1
ATOM 2012 C CA . MET B 1 113 ? 10.956 2.369 44.013 1.00 35.21 430 MET B CA 1
ATOM 2013 C C . MET B 1 113 ? 10.049 2.873 45.139 1.00 34.34 430 MET B C 1
ATOM 2014 O O . MET B 1 113 ? 10.159 4.020 45.549 1.00 33.35 430 MET B O 1
ATOM 2019 N N . LYS B 1 114 ? 9.168 2.010 45.645 1.00 34.09 431 LYS B N 1
ATOM 2020 C CA . LYS B 1 114 ? 8.334 2.363 46.791 1.00 34.09 431 LYS B CA 1
ATOM 2021 C C . LYS B 1 114 ? 9.144 2.653 48.032 1.00 33.31 431 LYS B C 1
ATOM 2022 O O . LYS B 1 114 ? 8.670 3.395 48.870 1.00 32.88 431 LYS B O 1
ATOM 2028 N N . SER B 1 115 ? 10.338 2.050 48.145 1.00 32.60 432 SER B N 1
ATOM 2029 C CA . SER B 1 115 ? 11.218 2.209 49.299 1.00 32.51 432 SER B CA 1
ATOM 2030 C C . SER B 1 115 ? 12.353 3.219 49.138 1.00 31.63 432 SER B C 1
ATOM 2031 O O . SER B 1 115 ? 12.988 3.555 50.114 1.00 31.38 432 SER B O 1
ATOM 2034 N N . ASP B 1 116 ? 12.608 3.697 47.923 1.00 31.26 433 ASP B N 1
ATOM 2035 C CA . ASP B 1 116 ? 13.769 4.558 47.649 1.00 31.06 433 ASP B CA 1
ATOM 2036 C C . ASP B 1 116 ? 13.391 5.752 46.735 1.00 30.67 433 ASP B C 1
ATOM 2037 O O . ASP B 1 116 ? 13.208 6.872 47.216 1.00 30.63 433 ASP B O 1
ATOM 2042 N N . SER B 1 117 ? 13.206 5.515 45.443 1.00 30.16 434 SER B N 1
ATOM 2043 C CA . SER B 1 117 ? 12.913 6.601 44.491 1.00 29.80 434 SER B CA 1
ATOM 2044 C C . SER B 1 117 ? 11.726 7.492 44.890 1.00 29.60 434 SER B C 1
ATOM 2045 O O . SER B 1 117 ? 11.812 8.729 44.874 1.00 28.84 434 SER B O 1
ATOM 2048 N N . TYR B 1 118 ? 10.595 6.868 45.208 1.00 29.47 435 TYR B N 1
ATOM 2049 C CA . TYR B 1 118 ? 9.392 7.636 45.488 1.00 29.43 435 TYR B CA 1
ATOM 2050 C C . TYR B 1 118 ? 9.474 8.440 46.795 1.00 29.22 435 TYR B C 1
ATOM 2051 O O . TYR B 1 118 ? 9.152 9.614 46.774 1.00 29.33 435 TYR B O 1
ATOM 2060 N N . PRO B 1 119 ? 9.880 7.816 47.922 1.00 30.22 436 PRO B N 1
ATOM 2061 C CA . PRO B 1 119 ? 10.055 8.588 49.167 1.00 30.32 436 PRO B CA 1
ATOM 2062 C C . PRO B 1 119 ? 11.019 9.778 49.029 1.00 30.33 436 PRO B C 1
ATOM 2063 O O . PRO B 1 119 ? 10.784 10.817 49.628 1.00 30.78 436 PRO B O 1
ATOM 2067 N N . ARG B 1 120 ? 12.091 9.627 48.252 1.00 30.52 437 ARG B N 1
ATOM 2068 C CA . ARG B 1 120 ? 12.985 10.759 47.929 1.00 30.67 437 ARG B CA 1
ATOM 2069 C C . ARG B 1 120 ? 12.277 11.894 47.158 1.00 30.00 437 ARG B C 1
ATOM 2070 O O . ARG B 1 120 ? 12.529 13.094 47.389 1.00 29.10 437 ARG B O 1
ATOM 2078 N N . PHE B 1 121 ? 11.396 11.508 46.232 1.00 29.46 438 PHE B N 1
ATOM 2079 C CA . PHE B 1 121 ? 10.642 12.470 45.444 1.00 28.61 438 PHE B CA 1
ATOM 2080 C C . PHE B 1 121 ? 9.727 13.298 46.339 1.00 28.27 438 PHE B C 1
ATOM 2081 O O . PHE B 1 121 ? 9.711 14.518 46.240 1.00 28.05 438 PHE B O 1
ATOM 2089 N N . ILE B 1 122 ? 8.984 12.625 47.217 1.00 28.88 439 ILE B N 1
ATOM 2090 C CA . ILE B 1 122 ? 8.045 13.276 48.132 1.00 29.03 439 ILE B CA 1
ATOM 2091 C C . ILE B 1 122 ? 8.795 14.237 49.078 1.00 29.73 439 ILE B C 1
ATOM 2092 O O . ILE B 1 122 ? 8.274 15.310 49.409 1.00 29.50 439 ILE B O 1
ATOM 2097 N N . ARG B 1 123 ? 10.029 13.880 49.437 1.00 28.77 440 ARG B N 1
ATOM 2098 C CA . ARG B 1 123 ? 10.897 14.728 50.269 1.00 29.51 440 ARG B CA 1
ATOM 2099 C C . ARG B 1 123 ? 11.615 15.848 49.501 1.00 28.99 440 ARG B C 1
ATOM 2100 O O . ARG B 1 123 ? 12.211 16.722 50.106 1.00 28.20 440 ARG B O 1
ATOM 2108 N N . SER B 1 124 ? 11.586 15.814 48.173 1.00 29.01 441 SER B N 1
ATOM 2109 C CA . SER B 1 124 ? 12.410 16.730 47.382 1.00 29.34 441 SER B CA 1
ATOM 2110 C C . SER B 1 124 ? 11.951 18.195 47.413 1.00 29.48 441 SER B C 1
ATOM 2111 O O . SER B 1 124 ? 10.784 18.491 47.620 1.00 30.05 441 SER B O 1
ATOM 2114 N N . SER B 1 125 ? 12.887 19.104 47.187 1.00 29.79 442 SER B N 1
ATOM 2115 C CA . SER B 1 125 ? 12.556 20.517 47.038 1.00 30.65 442 SER B CA 1
ATOM 2116 C C . SER B 1 125 ? 11.656 20.745 45.830 1.00 30.51 442 SER B C 1
ATOM 2117 O O . SER B 1 125 ? 10.787 21.601 45.875 1.00 30.23 442 SER B O 1
ATOM 2120 N N . ALA B 1 126 ? 11.856 19.981 44.754 1.00 31.09 443 ALA B N 1
ATOM 2121 C CA . ALA B 1 126 ? 10.985 20.073 43.578 1.00 31.19 443 ALA B CA 1
ATOM 2122 C C . ALA B 1 126 ? 9.512 19.846 43.937 1.00 31.28 443 ALA B C 1
ATOM 2123 O O . ALA B 1 126 ? 8.642 20.618 43.510 1.00 30.96 443 ALA B O 1
ATOM 2125 N N . TYR B 1 127 ? 9.230 18.805 44.728 1.00 30.96 444 TYR B N 1
ATOM 2126 C CA . TYR B 1 127 ? 7.844 18.507 45.120 1.00 30.89 444 TYR B CA 1
ATOM 2127 C C . TYR B 1 127 ? 7.286 19.553 46.093 1.00 31.73 444 TYR B C 1
ATOM 2128 O O . TYR B 1 127 ? 6.150 19.996 45.950 1.00 31.45 444 TYR B O 1
ATOM 2137 N N . GLN B 1 128 ? 8.092 19.980 47.058 1.00 33.51 445 GLN B N 1
ATOM 2138 C CA . GLN B 1 128 ? 7.664 21.032 47.981 1.00 35.17 445 GLN B CA 1
ATOM 2139 C C . GLN B 1 128 ? 7.320 22.333 47.277 1.00 35.87 445 GLN B C 1
ATOM 2140 O O . GLN B 1 128 ? 6.392 23.022 47.676 1.00 35.54 445 GLN B O 1
ATOM 2146 N N . GLU B 1 129 ? 8.058 22.658 46.223 1.00 36.99 446 GLU B N 1
ATOM 2147 C CA . GL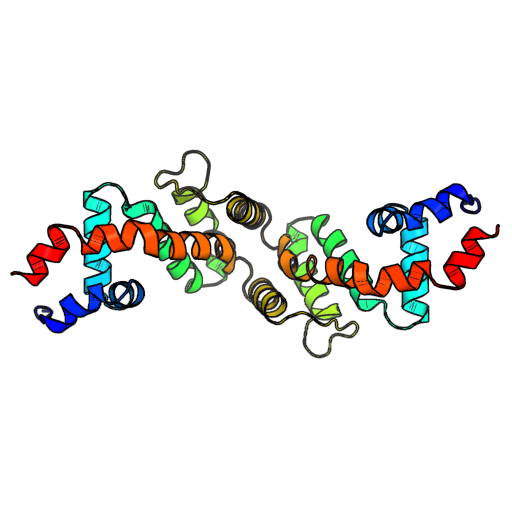U B 1 129 ? 7.803 23.867 45.463 1.00 38.04 446 GLU B CA 1
ATOM 2148 C C . GLU B 1 129 ? 6.494 23.775 44.649 1.00 38.33 446 GLU B C 1
ATOM 2149 O O . GLU B 1 129 ? 5.764 24.763 44.519 1.00 38.64 446 GLU B O 1
ATOM 2155 N N . LEU B 1 130 ? 6.176 22.591 44.136 1.00 38.79 447 LEU B N 1
ATOM 2156 C CA . LEU B 1 130 ? 4.859 22.343 43.525 1.00 39.10 447 LEU B CA 1
ATOM 2157 C C . LEU B 1 130 ? 3.709 22.412 44.539 1.00 39.85 447 LEU B C 1
ATOM 2158 O O . LEU B 1 130 ? 2.594 22.812 44.185 1.00 39.64 447 LEU B O 1
ATOM 2163 N N . LEU B 1 131 ? 3.972 22.023 45.788 1.00 40.46 448 LEU B N 1
ATOM 2164 C CA . LEU B 1 131 ? 2.959 22.120 46.847 1.00 41.46 448 LEU B CA 1
ATOM 2165 C C . LEU B 1 131 ? 2.587 23.578 47.152 1.00 42.71 448 LEU B C 1
ATOM 2166 O O . LEU B 1 131 ? 1.407 23.949 47.062 1.00 42.88 448 LEU B O 1
ATOM 2171 N N . GLN B 1 132 ? 3.595 24.382 47.514 1.00 44.09 449 GLN B N 1
ATOM 2172 C CA . GLN B 1 132 ? 3.439 25.832 47.798 1.00 45.12 449 GLN B CA 1
ATOM 2173 C C . GLN B 1 132 ? 2.342 26.527 46.974 1.00 45.37 449 GLN B C 1
ATOM 2174 O O . GLN B 1 132 ? 1.334 26.985 47.524 1.00 45.85 449 GLN B O 1
ATOM 2180 N N . ALA B 1 133 ? 2.553 26.623 45.661 1.00 45.50 450 ALA B N 1
ATOM 2181 C CA . ALA B 1 133 ? 1.615 27.317 44.778 1.00 45.68 450 ALA B CA 1
#

Foldseek 3Di:
DDDPDDPVLVVQCVVDVVSLCVPVVSVVVVQVVCVVVVRNLVVVLVVLVVVLVVDDPVCNLVSLVVSCQQAPDVPHPSHDDDDPVVNVVSVCCNVPPPPCPCVVVVVVVVVVCVVPVVVCVCPDCVNVVVVVD/DDDDDDPVLVVQCVVDVVSLCVPPVSVVVVQVVCVVVVRNLVVVLVVLVVVLVPDDPVCNLVSLVVSCQQEPDVPHPSHDDDDPVVNVVSVCCNVPPPPCVCVVVVVVVVVVCVVPVPVCVCVDPVNVVVVDD

Nearest PDB structures (foldseek):
  2a72-assembly1_B  TM=1.008E+00  e=8.467E-20  Homo sapiens
  2es0-assembly1_A-2  TM=7.428E-01  e=4.316E-16  Homo sapiens
  6n9g-assembly1_A  TM=7.116E-01  e=2.006E-15  Bos taurus
  7shf-assembly1_C  TM=7.017E-01  e=1.790E-15  Homo sapiens
  2bv1-assembly2_B  TM=6.929E-01  e=1.815E-09  Homo sapiens

CATH classification: 1.10.167.10

Radius of gyration: 25.36 Å; Cα contacts (8 Å, |Δi|>4): 260; chains: 2; bounding box: 39×88×34 Å

Sequence (266 aa):
SMKEPSQQRVKRWGFGMDEALKDPVGREQFLKFLESEFSSENLRFWLAVEDLKKRPIKEVPSRVQEIWQEFLAPGAPSAINLDSKSYDKTTHNVKEPGRYTFEDAQEHIYKLMKSDSYPRFIRSSAYQELLQASMKEPSQQRVKRWGFGMDEALKDPVGREQFLKFLESEFSSENLRFWLAVEDLKKRPIKEVPSRRVQEIWQEFLAPGAPSAINLDSKSYDKTTHNVKEPGRYTFEDAQEEHIYKLMKSDSYPRFIRSSAYQELLQA

Solvent-accessible surface area: 15089 Å² total; per-residue (Å²): 172,149,86,91,30,63,94,80,70,0,102,112,1,37,163,24,1,76,52,0,7,155,19,93,16,0,81,104,40,0,45,137,15,1,83,80,92,183,43,8,55,32,0,72,0,26,34,24,4,37,54,0,81,156,98,85,73,122,68,1,82,61,13,6,70,113,15,6,104,68,10,16,8,127,85,11,105,11,63,23,121,20,56,88,83,7,89,80,41,2,28,75,40,2,117,56,65,24,19,45,12,0,60,43,0,12,83,51,0,42,121,63,0,97,86,73,6,22,47,68,2,36,168,14,79,52,4,79,118,71,51,120,116,169,179,88,161,35,66,116,85,66,12,89,98,3,31,142,22,5,76,55,0,8,161,18,94,28,0,83,106,57,0,44,143,12,0,82,75,77,194,37,7,23,25,0,72,0,27,39,25,2,51,36,1,79,147,77,83,77,149,63,1,86,65,57,7,67,100,14,14,105,62,10,5,10,132,83,11,109,8,68,9,126,23,57,85,72,5,62,81,47,2,37,80,39,4,122,60,72,24,22,47,9,0,63,50,0,12,78,50,0,45,131,69,1,86,81,66,10,23,34,134,0,40,184,12,84,39,8,85,115,49,38,145,74

B-factor: mean 33.29, std 4.4, range [16.77, 57.79]

Organism: Homo sapiens (NCBI:txid9606)

GO terms:
  GO:0005886 plasma membrane (C, IDA)
  GO:0005096 GTPase activator activity (F, IDA)
  GO:0005829 cytosol (C, IDA)
  GO:0001965 G-protein alpha-subunit binding (F, IDA)
  GO:0043547 positive regulation of GTPase activity (P, IDA)
  GO:0045744 negative regulation of G protein-coupled receptor signaling pathway (P, IDA)
  GO:0007186 G protein-coupled receptor signaling pathway (P, IDA)
  GO:0005737 cytoplasm (C, EXP)
  GO:0005886 plasma membrane (C, EXP)
  GO:0016020 membrane (C, EXP)
  GO:0003924 GTPase activity (F, TAS)
  GO:0005886 plasma membrane (C, TAS)
  GO:0007186 G protein-coupled receptor signaling pathway (P, TAS)
  GO:0031681 G-protein beta-subunit binding (F, IPI)

InterPro domains:
  IPR000591 DEP domain [PF00610] (40-110)
  IPR000591 DEP domain [PS50186] (37-112)
  IPR000591 DEP domain [SM00049] (37-112)
  IPR015898 G-protein, gamma subunit-like domain [PF00631] (254-316)
  IPR015898 G-protein, gamma subunit-like domain [SM00224] (255-316)
  IPR015898 G-protein, gamma subunit-like domain [SM01224] (252-316)
  IPR015898 G-protein, gamma subunit-like domain [cd00068] (256-310)
  IPR016137 RGS domain [PF00615] (334-447)
  IPR016137 RGS domain [PR01301] (330-351)
  IPR016137 RGS domain [PR01301] (352-370)
  IPR016137 RGS domain [PR01301] (380-403)
  IPR016137 RGS domain [PR01301] (422-441)
  IPR016137 RGS domain [PS50132] (333-448)
  IPR016137 RGS domain [SM00315] (333-448)
  IPR036284 G-protein gamma-like domain superfamily [G3DSA:4.10.260.10] (249-299)
  IPR036284 G-protein gamma-like domain superfamily [SSF48670] (248-310)
  IPR036305 RGS domain superfamily [SSF48097] (321-450)
  IPR036388 Winged helix-like DNA-binding domain superfamily [G3DSA:1.10.10.10] (9-117)
  IPR036390 Winged helix DNA-binding domain superfamily [SSF46785] (18-121)
  IPR040759 Regulator of G-protein signalling, DHEX domain [PF18148] (113-214)